Protein AF-A0A3D1H959-F1 (afdb_monomer)

Radius of gyration: 35.13 Å; Cα contacts (8 Å, |Δi|>4): 179; chains: 1; bounding box: 76×33×93 Å

Nearest PDB structures (foldseek):
  8tn6-assembly1_C  TM=2.128E-01  e=2.109E+00  synthetic construct

pLDDT: mean 87.78, std 13.12, range [41.06, 98.25]

Foldseek 3Di:
DPVLVVLLVVLLVLLVVLLVVLVVLVVVLVVLVVQQVVLLVLLLVLLVQLVVCVVVVNPVSLLVSLVSNLVSCVPRNDPLNCVQLVHDNPDDSVRSSCSSVPPPSSNDDSVVDPVSSVVSSVVSVVSNVVSVVSNVVSVVSVVLVVLVVVLVVLLVVLVVLLVCLVVDPDPVVSVVSPVVSVVSVVVSVVSVVPRDDPPPDDPCVVPVD

Sequence (209 aa):
GSLHGGNMSTNYTKSNNLASEGNSLWNDASQQLIQDMQVWNMISDYEVEILYADTTGDADKMGESAYKIKFICADNLSEEMAAKINYNFDFDADQIIDWVKNDPLSTESPFSSPEFIDAYYNEAQEKLDESEKVFLEGQKDNSKGDTFNLVTVIYSVVLFMLGIVGTFRRLPNRLAITIVAICGFIFGTIFMFTIPMPTGFNFLGFFGG

Secondary structure (DSSP, 8-state):
-HHHHHHHHHHHHHHHHHHHHHHHHHHHHHHHHHHHHHHHHHHHHHHHHHHHHHHHT-HHHHHHHHHHHHHHHHHH--HHHHHHTT--TT--HHHHHHHHHH-HHHHS-GGG-HHHHHHTTHHHHHHHHHHHHHHHHHHHHHHHHHHHHHHHHHHHHHHHHHHHHTT--SHHHHHHHHHHHHHHHHHHHHHHHTSPPPTT--HHHHH--

Mean predicted aligned error: 10.74 Å

Solvent-accessible surface area (backbone atoms only — not comparable to full-atom values): 11045 Å² total; per-residue (Å²): 94,69,68,37,50,48,52,19,53,51,24,44,53,52,15,52,51,31,37,53,50,15,53,47,42,39,53,50,29,51,51,51,52,54,50,52,52,51,50,47,51,59,42,50,57,33,45,53,46,29,57,52,21,61,77,72,68,37,63,68,56,26,46,52,29,25,47,49,42,50,52,51,42,73,77,67,57,49,71,71,56,28,63,66,35,71,55,61,91,82,53,50,44,69,52,40,49,47,39,55,73,73,38,72,43,53,76,47,64,66,80,76,40,64,68,59,56,50,55,56,39,47,70,19,49,53,32,38,53,50,13,51,54,35,36,53,51,16,50,54,31,40,57,52,28,54,53,51,50,50,40,52,50,50,49,51,52,28,52,49,48,58,59,52,38,77,74,49,88,51,66,69,63,29,51,53,50,49,51,53,28,51,52,49,46,53,51,36,52,55,55,54,72,70,52,84,72,65,92,85,72,52,75,65,65,76,72,64,119

Structure (mmCIF, N/CA/C/O backbone):
data_AF-A0A3D1H959-F1
#
_entry.id   AF-A0A3D1H959-F1
#
loop_
_atom_site.group_PDB
_atom_site.id
_atom_site.type_symbol
_atom_site.label_atom_id
_atom_site.label_alt_id
_atom_site.label_comp_id
_atom_site.label_asym_id
_atom_site.label_entity_id
_atom_site.label_seq_id
_atom_site.pdbx_PDB_ins_code
_atom_site.Cartn_x
_atom_site.Cartn_y
_atom_site.Cartn_z
_atom_site.occupancy
_atom_site.B_iso_or_equiv
_atom_site.auth_seq_id
_atom_site.auth_comp_id
_atom_site.auth_asym_id
_atom_site.auth_atom_id
_atom_site.pdbx_PDB_model_num
ATOM 1 N N . GLY A 1 1 ? 19.109 12.097 -31.735 1.00 45.44 1 GLY A N 1
ATOM 2 C CA . GLY A 1 1 ? 19.731 12.765 -30.579 1.00 45.44 1 GLY A CA 1
ATOM 3 C C . GLY A 1 1 ? 18.698 13.459 -29.711 1.00 45.44 1 GLY A C 1
ATOM 4 O O . GLY A 1 1 ? 18.319 12.902 -28.693 1.00 45.44 1 GLY A O 1
ATOM 5 N N . SER A 1 2 ? 18.203 14.632 -30.123 1.00 51.62 2 SER A N 1
ATOM 6 C CA . SER A 1 2 ? 17.371 15.510 -29.275 1.00 51.62 2 SER A CA 1
ATOM 7 C C . SER A 1 2 ? 16.012 14.936 -28.859 1.00 51.62 2 SER A C 1
ATOM 9 O O . SER A 1 2 ? 15.610 15.133 -27.720 1.00 51.62 2 SER A O 1
ATOM 11 N N . LEU A 1 3 ? 15.322 14.201 -29.738 1.00 53.28 3 LEU A N 1
ATOM 12 C CA . LEU A 1 3 ? 13.982 13.672 -29.440 1.00 53.28 3 LEU A CA 1
ATOM 13 C C . LEU A 1 3 ? 14.008 12.574 -28.357 1.00 53.28 3 LEU A C 1
ATOM 15 O O . LEU A 1 3 ? 13.212 12.594 -27.427 1.00 53.28 3 LEU A O 1
ATOM 19 N N . HIS A 1 4 ? 14.966 11.645 -28.449 1.00 55.62 4 HIS A N 1
ATOM 20 C CA . HIS A 1 4 ? 15.135 10.566 -27.468 1.00 55.62 4 HIS A CA 1
ATOM 21 C C . HIS A 1 4 ? 15.708 11.069 -26.137 1.00 55.62 4 HIS A C 1
ATOM 23 O O . HIS A 1 4 ? 15.277 10.607 -25.087 1.00 55.62 4 HIS A O 1
ATOM 29 N N . GLY A 1 5 ? 16.610 12.060 -26.167 1.00 60.31 5 GLY A N 1
ATOM 30 C CA . GLY A 1 5 ? 17.080 12.728 -24.948 1.00 60.31 5 GLY A CA 1
ATOM 31 C C . GLY A 1 5 ? 15.975 13.520 -24.237 1.00 60.31 5 GLY A C 1
ATOM 32 O O . GLY A 1 5 ? 15.923 13.531 -23.010 1.00 60.31 5 GLY A O 1
ATOM 33 N N . GLY A 1 6 ? 15.052 14.125 -24.997 1.00 67.50 6 GLY A N 1
ATOM 34 C CA . GLY A 1 6 ? 13.860 14.781 -24.456 1.00 67.50 6 GLY A CA 1
ATOM 35 C C . GLY A 1 6 ? 12.936 13.800 -23.733 1.00 67.50 6 GLY A C 1
ATOM 36 O O . GLY A 1 6 ? 12.642 14.001 -22.559 1.00 67.50 6 GLY A O 1
ATOM 37 N N . ASN A 1 7 ? 12.563 12.696 -24.391 1.00 67.81 7 ASN A N 1
ATOM 38 C CA . ASN A 1 7 ? 11.710 11.664 -23.788 1.00 67.81 7 ASN A CA 1
ATOM 39 C C . ASN A 1 7 ? 12.350 11.005 -22.557 1.00 67.81 7 ASN A C 1
ATOM 41 O O . ASN A 1 7 ? 11.672 10.795 -21.556 1.00 67.81 7 ASN A O 1
ATOM 45 N N . MET A 1 8 ? 13.659 10.737 -22.591 1.00 75.19 8 MET A N 1
ATOM 46 C CA . MET A 1 8 ? 14.415 10.237 -21.438 1.00 75.19 8 MET A CA 1
ATOM 47 C C . MET A 1 8 ? 14.325 11.200 -20.249 1.00 75.19 8 MET A C 1
ATOM 49 O O . MET A 1 8 ? 13.964 10.788 -19.149 1.00 75.19 8 MET A O 1
ATOM 53 N N . SER A 1 9 ? 14.628 12.485 -20.466 1.00 75.88 9 SER A N 1
ATOM 54 C CA . SER A 1 9 ? 14.575 13.489 -19.401 1.00 75.88 9 SER A CA 1
ATOM 55 C C . SER A 1 9 ? 13.167 13.614 -18.822 1.00 75.88 9 SER A C 1
ATOM 57 O O . SER A 1 9 ? 13.017 13.686 -17.606 1.00 75.88 9 SER A O 1
ATOM 59 N N . THR A 1 10 ? 12.136 13.609 -19.671 1.00 84.69 10 THR A N 1
ATOM 60 C CA . THR A 1 10 ? 10.738 13.665 -19.231 1.00 84.69 10 THR A CA 1
ATOM 61 C C . THR A 1 10 ? 10.355 12.436 -18.410 1.00 84.69 10 THR A C 1
ATOM 63 O O . THR A 1 10 ? 9.785 12.592 -17.331 1.00 84.69 10 THR A O 1
ATOM 66 N N . ASN A 1 11 ? 10.701 11.231 -18.868 1.00 84.00 11 ASN A N 1
ATOM 67 C CA . ASN A 1 11 ? 10.375 9.993 -18.161 1.00 84.00 11 ASN A CA 1
ATOM 68 C C . ASN A 1 11 ? 11.100 9.902 -16.815 1.00 84.00 11 ASN A C 1
ATOM 70 O O . ASN A 1 11 ? 10.480 9.536 -15.822 1.00 84.00 11 ASN A O 1
ATOM 74 N N . TYR A 1 12 ? 12.365 10.319 -16.721 1.00 85.12 12 TYR A N 1
ATOM 75 C CA . TYR A 1 12 ? 13.058 10.350 -15.430 1.00 85.12 12 TYR A CA 1
ATOM 76 C C . TYR A 1 12 ? 12.490 11.383 -14.465 1.00 85.12 12 TYR A C 1
ATOM 78 O O . TYR A 1 12 ? 12.332 11.082 -13.284 1.00 85.12 12 TYR A O 1
ATOM 86 N N . THR A 1 13 ? 12.127 12.578 -14.938 1.00 89.69 13 THR A N 1
ATOM 87 C CA . THR A 1 13 ? 11.438 13.551 -14.082 1.00 89.69 13 THR A CA 1
ATOM 88 C C . THR A 1 13 ? 10.091 13.008 -13.607 1.00 89.69 13 THR A C 1
ATOM 90 O O . THR A 1 13 ? 9.789 13.102 -12.420 1.00 89.69 13 THR A O 1
ATOM 93 N N . LYS A 1 14 ? 9.300 12.396 -14.499 1.00 89.62 14 LYS A N 1
ATOM 94 C CA . LYS A 1 14 ? 8.004 11.807 -14.138 1.00 89.62 14 LYS A CA 1
ATOM 95 C C . LYS A 1 14 ? 8.167 10.670 -13.125 1.00 89.62 14 LYS A C 1
ATOM 97 O O . LYS A 1 14 ? 7.475 10.673 -12.114 1.00 89.62 14 LYS A O 1
ATOM 102 N N . SER A 1 15 ? 9.090 9.741 -13.368 1.00 91.62 15 SER A N 1
ATOM 103 C CA . SER A 1 15 ? 9.390 8.638 -12.450 1.00 91.62 15 SER A CA 1
ATOM 104 C C . SER A 1 15 ? 9.807 9.152 -11.069 1.00 91.62 15 SER A C 1
ATOM 106 O O . SER A 1 15 ? 9.230 8.727 -10.072 1.00 91.62 15 SER A O 1
ATOM 108 N N . ASN A 1 16 ? 10.715 10.129 -10.993 1.00 92.12 16 ASN A N 1
ATOM 109 C CA . ASN A 1 16 ? 11.131 10.701 -9.710 1.00 92.12 16 ASN A CA 1
ATOM 110 C C . ASN A 1 16 ? 9.968 11.352 -8.952 1.00 92.12 16 ASN A C 1
ATOM 112 O O . ASN A 1 16 ? 9.864 11.184 -7.740 1.00 92.12 16 ASN A O 1
ATOM 116 N N . ASN A 1 17 ? 9.078 12.062 -9.651 1.00 94.69 17 ASN A N 1
ATOM 117 C CA . ASN A 1 17 ? 7.897 12.655 -9.025 1.00 94.69 17 ASN A CA 1
ATOM 118 C C . ASN A 1 17 ? 6.954 11.573 -8.475 1.00 94.69 17 ASN A C 1
ATOM 120 O O . ASN A 1 17 ? 6.553 11.663 -7.320 1.00 94.69 17 ASN A O 1
ATOM 124 N N . LEU A 1 18 ? 6.666 10.530 -9.264 1.00 94.62 18 LEU A N 1
ATOM 125 C CA . LEU A 1 18 ? 5.841 9.393 -8.836 1.00 94.62 18 LEU A CA 1
ATOM 126 C C . LEU A 1 18 ? 6.464 8.644 -7.653 1.00 94.62 18 LEU A C 1
ATOM 128 O O . LEU A 1 18 ? 5.761 8.281 -6.718 1.00 94.62 18 LEU A O 1
ATOM 132 N N . ALA A 1 19 ? 7.785 8.449 -7.659 1.00 94.75 19 ALA A N 1
ATOM 133 C CA . ALA A 1 19 ? 8.490 7.829 -6.542 1.00 94.75 19 ALA A CA 1
ATOM 134 C C . ALA A 1 19 ? 8.399 8.698 -5.284 1.00 94.75 19 ALA A C 1
ATOM 136 O O . ALA A 1 19 ? 8.185 8.183 -4.192 1.00 94.75 19 ALA A O 1
ATOM 137 N N . SER A 1 20 ? 8.554 10.016 -5.419 1.00 96.50 20 SER A N 1
ATOM 138 C CA . SER A 1 20 ? 8.408 10.937 -4.292 1.00 96.50 20 SER A CA 1
ATOM 139 C C . SER A 1 20 ? 6.991 10.906 -3.713 1.00 96.50 20 SER A C 1
ATOM 141 O O . SER A 1 20 ? 6.843 10.911 -2.495 1.00 96.50 20 SER A O 1
ATOM 143 N N . GLU A 1 21 ? 5.968 10.861 -4.567 1.00 96.62 21 GLU A N 1
ATOM 144 C CA . GLU A 1 21 ? 4.562 10.747 -4.162 1.00 96.62 21 GLU A CA 1
ATOM 145 C C . GLU A 1 21 ? 4.293 9.403 -3.474 1.00 96.62 21 GLU A C 1
ATOM 147 O O . GLU A 1 21 ? 3.797 9.387 -2.352 1.00 96.62 21 GLU A O 1
ATOM 152 N N . GLY A 1 22 ? 4.717 8.288 -4.078 1.00 97.00 22 GLY A N 1
ATOM 153 C CA . GLY A 1 22 ? 4.575 6.950 -3.499 1.00 97.00 22 GLY A CA 1
ATOM 154 C C . GLY A 1 22 ? 5.268 6.810 -2.141 1.00 97.00 22 GLY A C 1
ATOM 155 O O . GLY A 1 22 ? 4.696 6.245 -1.215 1.00 97.00 22 GLY A O 1
ATOM 156 N N . ASN A 1 23 ? 6.458 7.393 -1.969 1.00 96.31 23 ASN A N 1
ATOM 157 C CA . ASN A 1 23 ? 7.136 7.422 -0.667 1.00 96.31 23 ASN A CA 1
ATOM 158 C C . ASN A 1 23 ? 6.400 8.290 0.367 1.00 96.31 23 ASN A C 1
ATOM 160 O O . ASN A 1 23 ? 6.427 7.968 1.553 1.00 96.31 23 ASN A O 1
ATOM 164 N N . SER A 1 24 ? 5.759 9.386 -0.050 1.00 97.75 24 SER A N 1
ATOM 165 C CA . SER A 1 24 ? 4.915 10.183 0.850 1.00 97.75 24 SER A CA 1
ATOM 166 C C . SER A 1 24 ? 3.725 9.360 1.330 1.00 97.75 24 SER A C 1
ATOM 168 O O . SER A 1 24 ? 3.544 9.215 2.534 1.00 97.75 24 SER A O 1
ATOM 170 N N . LEU A 1 25 ? 2.996 8.743 0.396 1.00 97.38 25 LEU A N 1
ATOM 171 C CA . LEU A 1 25 ? 1.859 7.872 0.696 1.00 97.38 25 LEU A CA 1
ATOM 172 C C . LEU A 1 25 ? 2.258 6.709 1.603 1.00 97.38 25 LEU A C 1
ATOM 174 O O . LEU A 1 25 ? 1.533 6.381 2.530 1.00 97.38 25 LEU A O 1
ATOM 178 N N . TRP A 1 26 ? 3.439 6.122 1.395 1.00 97.69 26 TRP A N 1
ATOM 179 C CA . TRP A 1 26 ? 3.954 5.070 2.268 1.00 97.69 26 TRP A CA 1
ATOM 180 C C . TRP A 1 26 ? 4.130 5.547 3.714 1.00 97.69 26 TRP A C 1
ATOM 182 O O . TRP A 1 26 ? 3.778 4.845 4.665 1.00 97.69 26 TRP A O 1
ATOM 192 N N . ASN A 1 27 ? 4.692 6.742 3.898 1.00 97.31 27 ASN A N 1
ATOM 193 C CA . ASN A 1 27 ? 4.882 7.317 5.226 1.00 97.31 27 ASN A CA 1
ATOM 194 C C . ASN A 1 27 ? 3.548 7.690 5.879 1.00 97.31 27 ASN A C 1
ATOM 196 O O . ASN A 1 27 ? 3.403 7.527 7.091 1.00 97.31 27 ASN A O 1
ATOM 200 N N . ASP A 1 28 ? 2.585 8.178 5.101 1.00 97.00 28 ASP A N 1
ATOM 201 C CA . ASP A 1 28 ? 1.244 8.506 5.585 1.00 97.00 28 ASP A CA 1
ATOM 202 C C . ASP A 1 28 ? 0.492 7.229 5.992 1.00 97.00 28 ASP A C 1
ATOM 204 O O . ASP A 1 28 ? 0.009 7.138 7.120 1.00 97.00 28 ASP A O 1
ATOM 208 N N . ALA A 1 29 ? 0.524 6.189 5.154 1.00 97.06 29 ALA A N 1
ATOM 209 C CA . ALA A 1 29 ? 0.001 4.856 5.458 1.00 97.06 29 ALA A CA 1
ATOM 210 C C . ALA A 1 29 ? 0.631 4.256 6.725 1.00 97.06 29 ALA A C 1
ATOM 212 O O . ALA A 1 29 ? -0.068 3.710 7.575 1.00 97.06 29 ALA A O 1
ATOM 213 N N . SER A 1 30 ? 1.949 4.411 6.900 1.00 97.06 30 SER A N 1
ATOM 214 C CA . SER A 1 30 ? 2.649 3.947 8.107 1.00 97.06 30 SER A CA 1
ATOM 215 C C . SER A 1 30 ? 2.160 4.666 9.368 1.00 97.06 30 SER A C 1
ATOM 217 O O . SER A 1 30 ? 2.010 4.044 10.418 1.00 97.06 30 SER A O 1
ATOM 219 N N . GLN A 1 31 ? 1.915 5.977 9.282 1.00 96.88 31 GLN A N 1
ATOM 220 C CA . GLN A 1 31 ? 1.374 6.759 10.397 1.00 96.88 31 GLN A CA 1
ATOM 221 C C . GLN A 1 31 ? -0.066 6.353 10.714 1.00 96.88 31 GLN A C 1
ATOM 223 O O . GLN A 1 31 ? -0.392 6.165 11.886 1.00 96.88 31 GLN A O 1
ATOM 228 N N . GLN A 1 32 ? -0.895 6.164 9.685 1.00 95.38 32 GLN A N 1
ATOM 229 C CA . GLN A 1 32 ? -2.278 5.724 9.838 1.00 95.38 32 GLN A CA 1
ATOM 230 C C . GLN A 1 32 ? -2.357 4.332 10.475 1.00 95.38 32 GLN A C 1
ATOM 232 O O . GLN A 1 32 ? -3.094 4.142 11.436 1.00 95.38 32 GLN A O 1
ATOM 237 N N . LEU A 1 33 ? -1.530 3.384 10.023 1.00 96.62 33 LEU A N 1
ATOM 238 C CA . LEU A 1 33 ? -1.433 2.054 10.622 1.00 96.62 33 LEU A CA 1
ATOM 239 C C . LEU A 1 33 ? -1.079 2.132 12.114 1.00 96.62 33 LEU A C 1
ATOM 241 O O . LEU A 1 33 ? -1.707 1.472 12.937 1.00 96.62 33 LEU A O 1
ATOM 245 N N . ILE A 1 34 ? -0.090 2.952 12.483 1.00 96.62 34 ILE A N 1
ATOM 246 C CA . ILE A 1 34 ? 0.297 3.132 13.891 1.00 96.62 34 ILE A CA 1
ATOM 247 C C . ILE A 1 34 ? -0.860 3.720 14.708 1.00 96.62 34 ILE A C 1
ATOM 249 O O . ILE A 1 34 ? -1.083 3.280 15.837 1.00 96.62 34 ILE A O 1
ATOM 253 N N . GLN A 1 35 ? -1.588 4.694 14.159 1.00 96.25 35 GLN A N 1
ATOM 254 C CA . GLN A 1 35 ? -2.748 5.292 14.815 1.00 96.25 35 GLN A CA 1
ATOM 255 C C . GLN A 1 35 ? -3.858 4.256 15.039 1.00 96.25 35 GLN A C 1
ATOM 257 O O . GLN A 1 35 ? -4.320 4.101 16.169 1.00 96.25 35 GLN A O 1
ATOM 262 N N . ASP A 1 36 ? -4.228 3.492 14.013 1.00 96.88 36 ASP A N 1
ATOM 263 C CA . ASP A 1 36 ? -5.277 2.472 14.116 1.00 96.88 36 ASP A CA 1
ATOM 264 C C . ASP A 1 36 ? -4.867 1.346 15.085 1.00 96.88 36 ASP A C 1
ATOM 266 O O . ASP A 1 36 ? -5.680 0.874 15.881 1.00 96.88 36 ASP A O 1
ATOM 270 N N . MET A 1 37 ? -3.580 0.975 15.126 1.00 96.88 37 MET A N 1
ATOM 271 C CA . MET A 1 37 ? -3.053 0.047 16.136 1.00 96.88 37 MET A CA 1
ATOM 272 C C . MET A 1 37 ? -3.185 0.589 17.565 1.00 96.88 37 MET A C 1
ATOM 274 O O . MET A 1 37 ? -3.461 -0.173 18.492 1.00 96.88 37 MET A O 1
ATOM 278 N N . GLN A 1 38 ? -2.990 1.893 17.777 1.00 97.25 38 GLN A N 1
ATOM 279 C CA . GLN A 1 38 ? -3.203 2.511 19.089 1.00 97.25 38 GLN A CA 1
ATOM 280 C C . GLN A 1 38 ? -4.682 2.505 19.477 1.00 97.25 38 GLN A C 1
ATOM 282 O O . GLN A 1 38 ? -5.001 2.163 20.616 1.00 97.25 38 GLN A O 1
ATOM 287 N N . VAL A 1 39 ? -5.574 2.830 18.538 1.00 97.50 39 VAL A N 1
ATOM 288 C CA . VAL A 1 39 ? -7.029 2.773 18.744 1.00 97.50 39 VAL A CA 1
ATOM 289 C C . VAL A 1 39 ? -7.467 1.361 19.109 1.00 97.50 39 VAL A C 1
ATOM 291 O O . VAL A 1 39 ? -8.176 1.183 20.098 1.00 97.50 39 VAL A O 1
ATOM 294 N N . TRP A 1 40 ? -6.968 0.353 18.394 1.00 97.69 40 TRP A N 1
ATOM 295 C CA . TRP A 1 40 ? -7.235 -1.046 18.710 1.00 97.69 40 TRP A CA 1
ATOM 296 C C . TRP A 1 40 ? -6.808 -1.435 20.116 1.00 97.69 40 TRP A C 1
ATOM 298 O O . TRP A 1 40 ? -7.581 -2.065 20.825 1.00 97.69 40 TRP A O 1
ATOM 308 N N . ASN A 1 41 ? -5.603 -1.050 20.542 1.00 97.19 41 ASN A N 1
ATOM 309 C CA . ASN A 1 41 ? -5.144 -1.368 21.893 1.00 97.19 41 ASN A CA 1
ATOM 310 C C . ASN A 1 41 ? -6.077 -0.761 22.951 1.00 97.19 41 ASN A C 1
ATOM 312 O O . ASN A 1 41 ? -6.415 -1.435 23.918 1.00 97.19 41 ASN A O 1
ATOM 316 N N . MET A 1 42 ? -6.548 0.474 22.741 1.00 97.56 42 MET A N 1
ATOM 317 C CA . MET A 1 42 ? -7.514 1.097 23.650 1.00 97.56 42 MET A CA 1
ATOM 318 C C . MET A 1 42 ? -8.856 0.357 23.671 1.00 97.56 42 MET A C 1
ATOM 320 O O . MET A 1 42 ? -9.430 0.188 24.742 1.00 97.56 42 MET A O 1
ATOM 324 N N . ILE A 1 43 ? -9.364 -0.071 22.512 1.00 97.94 43 ILE A N 1
ATOM 325 C CA . ILE A 1 43 ? -10.600 -0.860 22.419 1.00 97.94 43 ILE A CA 1
ATOM 326 C C . ILE A 1 43 ? -10.415 -2.199 23.146 1.00 97.94 43 ILE A C 1
ATOM 328 O O . ILE A 1 43 ? -11.187 -2.514 24.051 1.00 97.94 43 ILE A O 1
ATOM 332 N N . SER A 1 44 ? -9.340 -2.920 22.826 1.00 97.38 44 SER A N 1
ATOM 333 C CA . SER A 1 44 ? -9.028 -4.242 23.368 1.00 97.38 44 SER A CA 1
ATOM 334 C C . SER A 1 44 ? -8.870 -4.240 24.891 1.00 97.38 44 SER A C 1
ATOM 336 O O . SER A 1 44 ? -9.365 -5.144 25.565 1.00 97.38 44 SER A O 1
ATOM 338 N N . ASP A 1 45 ? -8.274 -3.189 25.464 1.00 97.31 45 ASP A N 1
ATOM 339 C CA . ASP A 1 45 ? -8.194 -3.022 26.919 1.00 97.31 45 ASP A CA 1
ATOM 340 C C . ASP A 1 45 ? -9.592 -3.026 27.570 1.00 97.31 45 ASP A C 1
ATOM 342 O O . ASP A 1 45 ? -9.806 -3.689 28.588 1.00 97.31 45 ASP A O 1
ATOM 346 N N . TYR A 1 46 ? -10.570 -2.334 26.976 1.00 98.06 46 TYR A N 1
ATOM 347 C CA . TYR A 1 46 ? -11.941 -2.280 27.496 1.00 98.06 46 TYR A CA 1
ATOM 348 C C . TYR A 1 46 ? -12.771 -3.522 27.168 1.00 98.06 46 TYR A C 1
ATOM 350 O O . TYR A 1 46 ? -13.651 -3.881 27.951 1.00 98.06 46 TYR A O 1
ATOM 358 N N . GLU A 1 47 ? -12.484 -4.216 26.071 1.00 97.75 47 GLU A N 1
ATOM 359 C CA . GLU A 1 47 ? -13.087 -5.520 25.777 1.00 97.75 47 GLU A CA 1
ATOM 360 C C . GLU A 1 47 ? -12.725 -6.540 26.853 1.00 97.75 47 GLU A C 1
ATOM 362 O O . GLU A 1 47 ? -13.598 -7.233 27.376 1.00 97.75 47 GLU A O 1
ATOM 367 N N . VAL A 1 48 ? -11.453 -6.578 27.260 1.00 97.06 48 VAL A N 1
ATOM 368 C CA . VAL A 1 48 ? -10.993 -7.431 28.363 1.00 97.06 48 VAL A CA 1
ATOM 369 C C . VAL A 1 48 ? -11.709 -7.077 29.668 1.00 97.06 48 VAL A C 1
ATOM 371 O O . VAL A 1 48 ? -12.089 -7.983 30.415 1.00 97.06 48 VAL A O 1
ATOM 374 N N . GLU A 1 49 ? -11.942 -5.789 29.944 1.00 97.56 49 GLU A N 1
ATOM 375 C CA . GLU A 1 49 ? -12.733 -5.374 31.109 1.00 97.56 49 GLU A CA 1
ATOM 376 C C . GLU A 1 49 ? -14.177 -5.895 31.050 1.00 97.56 49 GLU A C 1
ATOM 378 O O . GLU A 1 49 ? -14.663 -6.397 32.065 1.00 97.56 49 GLU A O 1
ATOM 383 N N . ILE A 1 50 ? -14.845 -5.824 29.890 1.00 98.06 50 ILE A N 1
ATOM 384 C CA . ILE A 1 50 ? -16.208 -6.354 29.701 1.00 98.06 50 ILE A CA 1
ATOM 385 C C . ILE A 1 50 ? -16.226 -7.864 29.927 1.00 98.06 50 ILE A C 1
ATOM 387 O O . ILE A 1 50 ? -17.040 -8.355 30.707 1.00 98.06 50 ILE A O 1
ATOM 391 N N . LEU A 1 51 ? -15.312 -8.602 29.290 1.00 96.88 51 LEU A N 1
ATOM 392 C CA . LEU A 1 51 ? -15.239 -10.058 29.420 1.00 96.88 51 LEU A CA 1
ATOM 393 C C . LEU A 1 51 ? -14.978 -10.474 30.871 1.00 96.88 51 LEU A C 1
ATOM 395 O O . LEU A 1 51 ? -15.611 -11.400 31.370 1.00 96.88 51 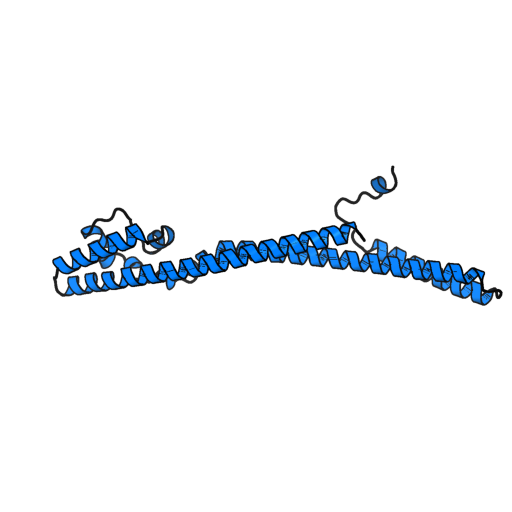LEU A O 1
ATOM 399 N N . TYR A 1 52 ? -14.081 -9.781 31.578 1.00 97.44 52 TYR A N 1
ATOM 400 C CA . TYR A 1 52 ? -13.818 -10.065 32.987 1.00 97.44 52 TYR A CA 1
ATOM 401 C C . TYR A 1 52 ? -15.028 -9.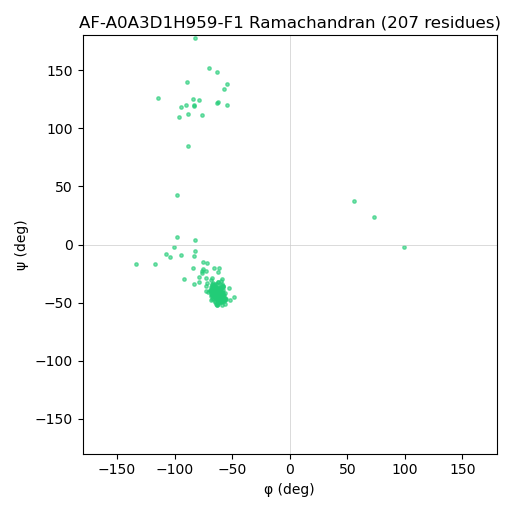740 33.872 1.00 97.44 52 TYR A C 1
ATOM 403 O O . TYR A 1 52 ? -15.412 -10.567 34.701 1.00 97.44 52 TYR A O 1
ATOM 411 N N . ALA A 1 53 ? -15.652 -8.578 33.676 1.00 97.31 53 ALA A N 1
ATOM 412 C CA . ALA A 1 53 ? -16.832 -8.157 34.424 1.00 97.31 53 ALA A CA 1
ATOM 413 C C . ALA A 1 53 ? -18.035 -9.093 34.203 1.00 97.31 53 ALA A C 1
ATOM 415 O O . ALA A 1 53 ? -18.793 -9.351 35.139 1.00 97.31 53 ALA A O 1
ATOM 416 N N . ASP A 1 54 ? -18.164 -9.690 33.014 1.00 96.06 54 ASP A N 1
ATOM 417 C CA . ASP A 1 54 ? -19.154 -10.735 32.740 1.00 96.06 54 ASP A CA 1
ATOM 418 C C . ASP A 1 54 ? -18.925 -11.977 33.619 1.00 96.06 54 ASP A C 1
ATOM 420 O O . ASP A 1 54 ? -19.868 -12.519 34.198 1.00 96.06 54 ASP A O 1
ATOM 424 N N . THR A 1 55 ? -17.664 -12.389 33.816 1.00 96.31 55 THR A N 1
ATOM 425 C CA . THR A 1 55 ? -17.341 -13.530 34.695 1.00 96.31 55 THR A CA 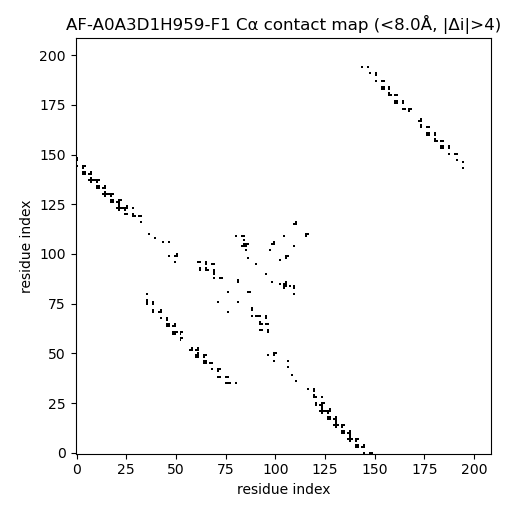1
ATOM 426 C C . THR A 1 55 ? -17.612 -13.261 36.175 1.00 96.31 55 THR A C 1
ATOM 428 O O . THR A 1 55 ? -17.899 -14.197 36.926 1.00 96.31 55 THR A O 1
ATOM 431 N N . THR A 1 56 ? -17.522 -12.002 36.613 1.00 95.81 56 THR A N 1
ATOM 432 C CA . THR A 1 56 ? -17.750 -11.599 38.008 1.00 95.81 56 THR A CA 1
ATOM 433 C C . THR A 1 56 ? -19.182 -11.130 38.275 1.00 95.81 56 THR A C 1
ATOM 435 O O . THR A 1 56 ? -19.549 -10.956 39.438 1.00 95.81 56 THR A O 1
ATOM 438 N N . GLY A 1 57 ? -20.000 -10.965 37.230 1.00 94.94 57 GLY A N 1
ATOM 439 C CA . GLY A 1 57 ? -21.369 -10.457 37.318 1.00 94.94 57 GLY A CA 1
ATOM 440 C C . GLY A 1 57 ? -21.461 -8.951 37.594 1.00 94.94 57 GLY A C 1
ATOM 441 O O . GLY A 1 57 ? -22.473 -8.496 38.128 1.00 94.94 57 GLY A O 1
ATOM 442 N N . ASP A 1 58 ? -20.421 -8.181 37.267 1.00 96.88 58 ASP A N 1
ATOM 443 C CA . ASP A 1 58 ? -20.355 -6.734 37.494 1.00 96.88 58 ASP A CA 1
ATOM 444 C C . ASP A 1 58 ? -20.951 -5.956 36.306 1.00 96.88 58 ASP A C 1
ATOM 446 O O . ASP A 1 58 ? -20.260 -5.543 35.373 1.00 96.88 58 ASP A O 1
ATOM 450 N N . ALA A 1 59 ? -22.276 -5.788 36.325 1.00 95.62 59 ALA A N 1
ATOM 451 C CA . ALA A 1 59 ? -23.006 -5.118 35.249 1.00 95.62 59 ALA A CA 1
ATOM 452 C C . ALA A 1 59 ? -22.646 -3.632 35.091 1.00 95.62 59 ALA A C 1
ATOM 454 O O . ALA A 1 59 ? -22.613 -3.131 33.965 1.00 95.62 59 ALA A O 1
ATOM 455 N N . ASP A 1 60 ? -22.336 -2.943 36.191 1.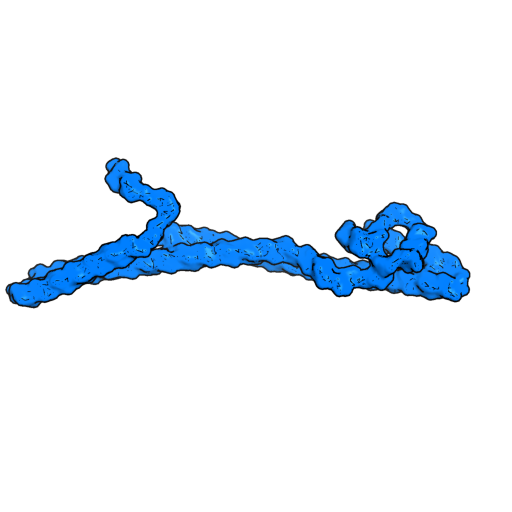00 95.88 60 ASP A N 1
ATOM 456 C CA . ASP A 1 60 ? -21.963 -1.528 36.157 1.00 95.88 60 ASP A CA 1
ATOM 457 C C . ASP A 1 60 ? -20.618 -1.351 35.443 1.00 95.88 60 ASP A C 1
ATOM 459 O O . ASP A 1 60 ? -20.481 -0.479 34.580 1.00 95.88 60 ASP A O 1
ATOM 463 N N . LYS A 1 61 ? -19.645 -2.228 35.733 1.00 96.31 61 LYS A N 1
ATOM 464 C CA . LYS A 1 61 ? -18.342 -2.212 35.063 1.00 96.31 61 LYS A CA 1
ATOM 465 C C . LYS A 1 61 ? -18.454 -2.535 33.571 1.00 96.31 61 LYS A C 1
ATOM 467 O O . LYS A 1 61 ? -17.817 -1.850 32.775 1.00 96.31 61 LYS A O 1
ATOM 472 N N . MET A 1 62 ? -19.290 -3.504 33.178 1.00 97.19 62 MET A N 1
ATOM 473 C CA . MET A 1 62 ? -19.544 -3.786 31.754 1.00 97.19 62 MET A CA 1
ATOM 474 C C . MET A 1 62 ? -20.104 -2.559 31.023 1.00 97.19 62 MET A C 1
ATOM 476 O O . MET A 1 62 ? -19.603 -2.194 29.959 1.00 97.19 62 MET A O 1
ATOM 480 N N . GLY A 1 63 ? -21.104 -1.892 31.610 1.00 97.19 63 GLY A N 1
ATOM 481 C CA . GLY A 1 63 ? -21.698 -0.682 31.038 1.00 97.19 63 GLY A CA 1
ATOM 482 C C . GLY A 1 63 ? -20.706 0.480 30.929 1.00 97.19 63 GLY A C 1
ATOM 483 O O . GLY A 1 63 ? -20.669 1.166 29.907 1.00 97.19 63 GLY A O 1
ATOM 484 N N . GLU A 1 64 ? -19.863 0.682 31.948 1.00 97.94 64 GLU A N 1
ATOM 485 C CA . GLU A 1 64 ? -18.807 1.703 31.930 1.00 97.94 64 GLU A CA 1
ATOM 486 C C . GLU A 1 64 ? -17.809 1.464 30.786 1.00 97.94 64 GLU A C 1
ATOM 488 O O . GLU A 1 64 ? -17.507 2.385 30.023 1.00 97.94 64 GLU A O 1
ATOM 493 N N . SER A 1 65 ? -17.301 0.237 30.648 1.00 98.19 65 SER A N 1
ATOM 494 C CA . SER A 1 65 ? -16.320 -0.119 29.617 1.00 98.19 65 SER A CA 1
ATOM 495 C C . SER A 1 65 ? -16.924 -0.033 28.211 1.00 98.19 65 SER A C 1
ATOM 497 O O . SER A 1 65 ? -16.301 0.534 27.313 1.00 98.19 65 SER A O 1
ATOM 499 N N . ALA A 1 66 ? -18.176 -0.466 28.029 1.00 98.25 66 ALA A N 1
ATOM 500 C CA . ALA A 1 66 ? -18.896 -0.327 26.762 1.00 98.25 66 ALA A CA 1
ATOM 501 C C . ALA A 1 66 ? -19.101 1.141 26.358 1.00 98.25 66 ALA A C 1
ATOM 503 O O . ALA A 1 66 ? -18.920 1.507 25.194 1.00 98.25 66 ALA A O 1
ATOM 504 N N . TYR A 1 67 ? -19.409 2.013 27.324 1.00 97.38 67 TYR A N 1
ATOM 505 C CA . TYR A 1 67 ? -19.501 3.450 27.079 1.00 97.38 67 TYR A CA 1
ATOM 506 C C . TYR A 1 67 ? -18.156 4.026 26.618 1.00 97.38 67 TYR A C 1
ATOM 508 O O . TYR A 1 67 ? -18.122 4.830 25.693 1.00 97.38 67 TYR A O 1
ATOM 516 N N . LYS A 1 68 ? -17.029 3.592 27.195 1.00 97.88 68 LYS A N 1
ATOM 517 C CA . LYS A 1 68 ? -15.698 4.049 26.759 1.00 97.88 68 LYS A CA 1
ATOM 518 C C . LYS A 1 68 ? -15.360 3.592 25.342 1.00 97.88 68 LYS A C 1
ATOM 520 O O . LYS A 1 68 ? -14.908 4.424 24.556 1.00 97.88 68 LYS A O 1
ATOM 525 N N . ILE A 1 69 ? -15.639 2.330 25.001 1.00 98.06 69 ILE A N 1
ATOM 526 C CA . ILE A 1 69 ? -15.489 1.820 23.628 1.00 98.06 69 ILE A CA 1
ATOM 527 C C . ILE A 1 69 ? -16.292 2.690 22.661 1.00 98.06 69 ILE A C 1
ATOM 529 O O . ILE A 1 69 ? -15.739 3.151 21.669 1.00 98.06 69 ILE A O 1
ATOM 533 N N . LYS A 1 70 ? -17.555 3.005 22.982 1.00 97.88 70 LYS A N 1
ATOM 534 C CA . LYS A 1 70 ? -18.406 3.852 22.133 1.00 97.88 70 LYS A CA 1
ATOM 535 C C . LYS A 1 70 ? -17.743 5.176 21.749 1.00 97.88 70 LYS A C 1
ATOM 537 O O . LYS A 1 70 ? -17.763 5.543 20.579 1.00 97.88 70 LYS A O 1
ATOM 542 N N . PHE A 1 71 ? -17.167 5.893 22.714 1.00 96.88 71 PHE A N 1
ATOM 543 C CA . PHE A 1 71 ? -16.522 7.184 22.445 1.00 96.88 71 PHE A CA 1
ATOM 544 C C . PHE A 1 71 ? -15.192 7.033 21.714 1.00 96.88 71 PHE A C 1
ATOM 546 O O . PHE A 1 71 ? -14.926 7.791 20.787 1.00 96.88 71 PHE A O 1
ATOM 553 N N . ILE A 1 72 ? -14.380 6.035 22.076 1.00 97.56 72 ILE A N 1
ATOM 554 C CA . ILE A 1 72 ? -13.134 5.748 21.353 1.00 97.56 72 ILE A CA 1
ATOM 555 C C . ILE A 1 72 ? -13.434 5.477 19.882 1.00 97.56 72 ILE A C 1
ATOM 557 O O . ILE A 1 72 ? -12.786 6.071 19.018 1.00 97.56 72 ILE A O 1
ATOM 561 N N . CYS A 1 73 ? -14.438 4.639 19.611 1.00 97.12 73 CYS A N 1
ATOM 562 C CA . CYS A 1 73 ? -14.839 4.310 18.258 1.00 97.12 73 CYS A CA 1
ATOM 563 C C . CYS A 1 73 ? -15.397 5.527 17.522 1.00 97.12 73 CYS A C 1
ATOM 565 O O . CYS A 1 73 ? -14.934 5.823 16.428 1.00 97.12 73 CYS A O 1
ATOM 567 N N . ALA A 1 74 ? -16.324 6.269 18.131 1.00 96.44 74 ALA A N 1
ATOM 568 C CA . ALA A 1 74 ? -16.920 7.451 17.510 1.00 96.44 74 ALA A CA 1
ATOM 569 C C . ALA A 1 74 ? -15.887 8.524 17.122 1.00 96.44 74 ALA A C 1
ATOM 571 O O . ALA A 1 74 ? -16.054 9.180 16.095 1.00 96.44 74 ALA A O 1
ATOM 572 N N . ASP A 1 75 ? -14.833 8.693 17.923 1.00 95.56 75 ASP A N 1
ATOM 573 C CA . ASP A 1 75 ? -13.846 9.751 17.706 1.00 95.56 75 ASP A CA 1
ATOM 574 C C . ASP A 1 75 ? -12.654 9.306 16.842 1.00 95.56 75 ASP A C 1
ATOM 576 O O . ASP A 1 75 ? -12.052 10.146 16.173 1.00 95.56 75 ASP A O 1
ATOM 580 N N . ASN A 1 76 ? -12.271 8.019 16.869 1.00 96.06 76 ASN A N 1
ATOM 581 C CA . ASN A 1 76 ? -10.971 7.580 16.339 1.00 96.06 76 ASN A CA 1
ATOM 582 C C . ASN A 1 76 ? -11.001 6.339 15.441 1.00 96.06 76 ASN A 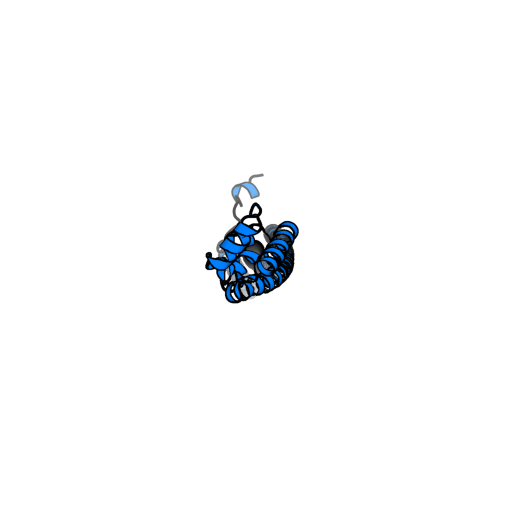C 1
ATOM 584 O O . ASN A 1 76 ? -10.001 6.085 14.773 1.00 96.06 76 ASN A O 1
ATOM 588 N N . LEU A 1 77 ? -12.072 5.539 15.438 1.00 96.38 77 LEU A N 1
ATOM 589 C CA . LEU A 1 77 ? -12.098 4.301 14.655 1.00 96.38 77 LEU A CA 1
ATOM 590 C C . LEU A 1 77 ? -12.369 4.612 13.182 1.00 96.38 77 LEU A C 1
ATOM 592 O O . LEU A 1 77 ? -13.377 5.230 12.841 1.00 96.38 77 LEU A O 1
ATOM 596 N N . SER A 1 78 ? -11.477 4.159 12.305 1.00 94.75 78 SER A N 1
ATOM 597 C CA . SER A 1 78 ? -11.657 4.277 10.860 1.00 94.75 78 SER A CA 1
ATOM 598 C C . SER A 1 78 ? -12.782 3.359 10.361 1.00 94.75 78 SER A C 1
ATOM 600 O O . SER A 1 78 ? -13.050 2.304 10.939 1.00 94.75 78 SER A O 1
ATOM 602 N N . GLU A 1 79 ? -13.448 3.735 9.264 1.00 95.00 79 GLU A N 1
ATOM 603 C CA . GLU A 1 79 ? -14.517 2.913 8.670 1.00 95.00 79 GLU A CA 1
ATOM 604 C C . GLU A 1 79 ? -14.008 1.529 8.234 1.00 95.00 79 GLU A C 1
ATOM 606 O O . GLU A 1 79 ? -14.697 0.524 8.407 1.00 95.00 79 GLU A O 1
ATOM 611 N N . GLU A 1 80 ? -12.781 1.463 7.711 1.00 93.25 80 GLU A N 1
ATOM 612 C CA . GLU A 1 80 ? -12.143 0.212 7.293 1.00 93.25 80 GLU A CA 1
ATOM 613 C C . GLU A 1 80 ? -11.905 -0.722 8.481 1.00 93.25 80 GLU A C 1
ATOM 615 O O . GLU A 1 80 ? -12.195 -1.920 8.409 1.00 93.25 80 GLU A O 1
ATOM 620 N N . MET A 1 81 ? -11.431 -0.171 9.601 1.00 94.94 81 MET A N 1
ATOM 621 C CA . MET A 1 81 ? -11.221 -0.937 10.819 1.00 94.94 81 MET A CA 1
ATOM 622 C C . MET A 1 81 ? -12.552 -1.366 11.445 1.00 94.94 81 MET A C 1
ATOM 624 O O . MET A 1 81 ? -12.674 -2.521 11.847 1.00 94.94 81 MET A O 1
ATOM 628 N N . ALA A 1 82 ? -13.572 -0.499 11.451 1.00 96.38 82 ALA A N 1
ATOM 629 C CA . ALA A 1 82 ? -14.921 -0.844 11.901 1.00 96.38 82 ALA A CA 1
ATOM 630 C C . ALA A 1 82 ? -15.506 -2.018 11.103 1.00 96.38 82 ALA A C 1
ATOM 632 O O . ALA A 1 82 ? -16.017 -2.972 11.689 1.00 96.38 82 ALA A O 1
ATOM 633 N N . ALA A 1 83 ? -15.355 -2.005 9.775 1.00 95.12 83 ALA A N 1
ATOM 634 C CA . ALA A 1 83 ? -15.763 -3.119 8.925 1.00 95.12 83 ALA A CA 1
ATOM 635 C C . ALA A 1 83 ? -14.977 -4.405 9.235 1.00 95.12 83 ALA A C 1
ATOM 637 O O . ALA A 1 83 ? -15.555 -5.493 9.237 1.00 95.12 83 ALA A O 1
ATOM 638 N N . LYS A 1 84 ? -13.673 -4.296 9.526 1.00 95.19 84 LYS A N 1
ATOM 639 C CA . LYS A 1 84 ? -12.810 -5.445 9.833 1.00 95.19 84 LYS A CA 1
ATOM 640 C C . LYS A 1 84 ? -13.186 -6.144 11.143 1.00 95.19 84 LYS A C 1
ATOM 642 O O . LYS A 1 84 ? -13.119 -7.370 11.190 1.00 95.19 84 LYS A O 1
ATOM 647 N N . ILE A 1 85 ? -13.589 -5.387 12.163 1.00 95.81 85 ILE A N 1
ATOM 648 C CA . ILE A 1 85 ? -13.964 -5.909 13.493 1.00 95.81 85 ILE A CA 1
ATOM 649 C C . ILE A 1 85 ? -15.486 -6.079 13.666 1.00 95.81 85 ILE A C 1
ATOM 651 O O . ILE A 1 85 ? -15.966 -6.369 14.760 1.00 95.81 85 ILE A O 1
ATOM 655 N N . ASN A 1 86 ? -16.256 -5.876 12.591 1.00 96.31 86 ASN A N 1
ATOM 656 C CA . ASN A 1 86 ? -17.721 -5.913 12.575 1.00 96.31 86 ASN A CA 1
ATOM 657 C C . ASN A 1 86 ? -18.390 -4.957 13.589 1.00 96.31 86 ASN A C 1
ATOM 659 O O . ASN A 1 86 ? -19.416 -5.270 14.193 1.00 96.31 86 ASN A O 1
ATOM 663 N N . TYR A 1 87 ? -17.807 -3.772 13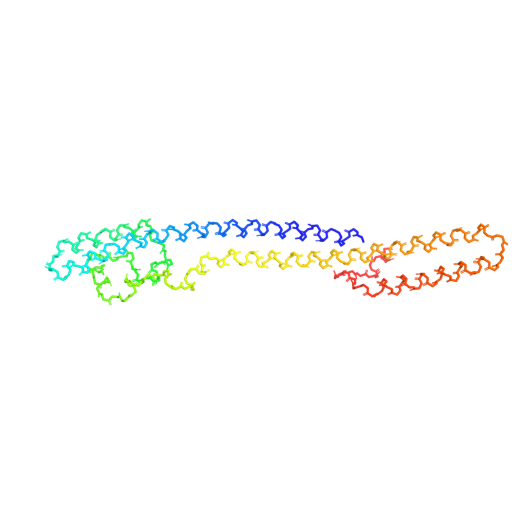.776 1.00 97.25 87 TYR A N 1
ATOM 664 C CA . TYR A 1 87 ? -18.343 -2.738 14.656 1.00 97.25 87 TYR A CA 1
ATOM 665 C C . TYR A 1 87 ? -19.312 -1.812 13.914 1.00 97.25 87 TYR A C 1
ATOM 667 O O . TYR A 1 87 ? -19.056 -1.390 12.785 1.00 97.25 87 TYR A O 1
ATOM 675 N N . ASN A 1 88 ? -20.408 -1.436 14.576 1.00 97.19 88 ASN A N 1
ATOM 676 C CA . ASN A 1 88 ? -21.350 -0.436 14.086 1.00 97.19 88 ASN A CA 1
ATOM 677 C C . ASN A 1 88 ? -21.341 0.799 15.000 1.00 97.19 88 ASN A C 1
ATOM 679 O O . ASN A 1 88 ? -21.580 0.697 16.202 1.00 97.19 88 ASN A O 1
ATOM 683 N N . PHE A 1 89 ? -21.123 1.978 14.412 1.00 96.88 89 PHE A N 1
ATOM 684 C CA . PHE A 1 89 ? -21.093 3.262 15.122 1.00 96.88 89 PHE A CA 1
ATOM 685 C C . PHE A 1 89 ? -22.415 3.633 15.811 1.00 96.88 89 PHE A C 1
ATOM 687 O O . PHE A 1 89 ? -22.413 4.429 16.751 1.00 96.88 89 PHE A O 1
ATOM 694 N N . ASP A 1 90 ? -23.533 3.037 15.392 1.00 96.88 90 ASP A N 1
ATOM 695 C CA . ASP A 1 90 ? -24.841 3.244 16.013 1.00 96.88 90 ASP A CA 1
ATOM 696 C C . ASP A 1 90 ? -25.069 2.376 17.258 1.00 96.88 90 ASP A C 1
ATOM 698 O O . ASP A 1 90 ? -26.088 2.552 17.932 1.00 96.88 90 ASP A O 1
ATOM 702 N N . PHE A 1 91 ? -24.149 1.463 17.596 1.00 97.31 91 PHE A N 1
ATOM 703 C CA . PHE A 1 91 ? -24.316 0.609 18.766 1.00 97.31 91 PHE A CA 1
ATOM 704 C C . PHE A 1 91 ? -24.506 1.427 20.052 1.00 97.31 91 PHE A C 1
ATOM 706 O O . PHE A 1 91 ? -23.801 2.404 20.353 1.00 97.31 91 PHE A O 1
ATOM 713 N N . ASP A 1 92 ? -25.499 1.028 20.841 1.00 96.25 92 ASP A N 1
ATOM 714 C CA . ASP A 1 92 ? -25.619 1.436 22.234 1.00 96.25 92 ASP A CA 1
ATOM 715 C C . ASP A 1 92 ? -24.736 0.570 23.152 1.00 96.25 92 ASP A C 1
ATOM 717 O O . ASP A 1 92 ? -24.018 -0.320 22.701 1.00 96.25 92 ASP A O 1
ATOM 721 N N . ALA A 1 93 ? -24.727 0.876 24.451 1.00 95.06 93 ALA A N 1
ATOM 722 C CA . ALA A 1 93 ? -23.865 0.172 25.397 1.00 95.06 93 ALA A CA 1
ATOM 723 C C . ALA A 1 93 ? -24.196 -1.328 25.489 1.00 95.06 93 ALA A C 1
ATOM 725 O O . ALA A 1 93 ? -23.277 -2.140 25.553 1.00 95.06 93 ALA A O 1
ATOM 726 N N . ASP A 1 94 ? -25.477 -1.703 25.441 1.00 96.62 94 ASP A N 1
ATOM 727 C CA . ASP A 1 94 ? -25.898 -3.104 25.527 1.00 96.62 94 ASP A CA 1
ATOM 728 C C . ASP A 1 94 ? -25.492 -3.871 24.262 1.00 96.62 94 ASP A C 1
ATOM 730 O O . ASP A 1 94 ? -25.010 -5.001 24.345 1.00 96.62 94 ASP A O 1
ATOM 734 N N . GLN A 1 95 ? -25.614 -3.239 23.092 1.00 98.06 95 GLN A N 1
ATOM 735 C CA . GLN A 1 95 ? -25.166 -3.799 21.817 1.00 98.06 95 GLN A CA 1
ATOM 736 C C . GLN A 1 95 ? -23.643 -3.932 21.732 1.00 98.06 95 GLN A C 1
ATOM 738 O O . GLN A 1 95 ? -23.157 -4.898 21.155 1.00 98.06 95 GLN A O 1
ATOM 743 N N . ILE A 1 96 ? -22.881 -3.008 22.326 1.00 98.06 96 ILE A N 1
ATOM 744 C CA . ILE A 1 96 ? -21.420 -3.141 22.429 1.00 98.06 96 ILE A CA 1
ATOM 745 C C . ILE A 1 96 ? -21.059 -4.325 23.327 1.00 98.06 96 ILE A C 1
ATOM 747 O O . ILE A 1 96 ? -20.196 -5.114 22.962 1.00 98.06 96 ILE A O 1
ATOM 751 N N . ILE A 1 97 ? -21.725 -4.487 24.475 1.00 97.94 97 ILE A N 1
ATOM 752 C CA . ILE A 1 97 ? -21.501 -5.643 25.357 1.00 97.94 97 ILE A CA 1
ATOM 753 C C . ILE A 1 97 ? -21.815 -6.949 24.616 1.00 97.94 97 ILE A C 1
ATOM 755 O O . ILE A 1 97 ? -21.048 -7.906 24.712 1.00 97.94 97 ILE A O 1
ATOM 759 N N . ASP A 1 98 ? -22.921 -6.993 23.870 1.00 97.88 98 ASP A N 1
ATOM 760 C CA . ASP A 1 98 ? -23.293 -8.149 23.052 1.00 97.88 98 ASP A CA 1
ATOM 761 C C . ASP A 1 98 ? -22.244 -8.449 21.973 1.00 97.88 98 ASP A C 1
ATOM 763 O O . ASP A 1 98 ? -21.791 -9.588 21.871 1.00 97.88 98 ASP A O 1
ATOM 767 N N . TRP A 1 99 ? -21.797 -7.423 21.241 1.00 97.75 99 TRP A N 1
ATOM 768 C CA . TRP A 1 99 ? -20.735 -7.527 20.240 1.00 97.75 99 TRP A CA 1
ATOM 769 C C . TRP A 1 99 ? -19.454 -8.108 20.847 1.00 97.75 99 TRP A C 1
ATOM 771 O O . TRP A 1 99 ? -18.979 -9.129 20.364 1.00 97.75 99 TRP A O 1
ATOM 781 N N . VAL A 1 100 ? -18.966 -7.564 21.968 1.00 97.56 100 VAL A N 1
ATOM 782 C CA . VAL A 1 100 ? -17.739 -8.055 22.624 1.00 97.56 100 VAL A CA 1
ATOM 783 C C . VAL A 1 100 ? -17.847 -9.515 23.072 1.00 97.56 100 VAL A C 1
ATOM 785 O O . VAL A 1 100 ? -16.867 -10.259 23.043 1.00 97.56 100 VAL A O 1
ATOM 788 N N . LYS A 1 101 ? -19.028 -9.938 23.528 1.00 96.00 101 LYS A N 1
ATOM 789 C CA . LYS A 1 101 ? -19.229 -11.283 24.082 1.00 96.00 101 LYS A CA 1
ATOM 790 C C . LYS A 1 101 ? -19.478 -12.344 23.019 1.00 96.00 101 LYS A C 1
ATOM 792 O O . LYS A 1 101 ? -19.128 -13.505 23.233 1.00 96.00 101 LYS A O 1
ATOM 797 N N . ASN A 1 102 ? -20.150 -11.969 21.935 1.00 95.75 102 ASN A N 1
ATOM 798 C CA . ASN A 1 102 ? -20.735 -12.921 20.997 1.00 95.75 102 ASN A CA 1
ATOM 799 C C . ASN A 1 102 ? -20.135 -12.843 19.590 1.00 95.75 102 ASN A C 1
ATOM 801 O O . ASN A 1 102 ? -20.307 -13.799 18.831 1.00 95.75 102 ASN A O 1
ATOM 805 N N . ASP A 1 103 ? -19.426 -11.768 19.239 1.00 95.69 103 ASP A N 1
ATOM 806 C CA . ASP A 1 103 ? -18.741 -11.648 17.956 1.00 95.69 103 ASP A CA 1
ATOM 807 C C . ASP A 1 103 ? -17.272 -12.092 18.071 1.00 95.69 103 ASP A C 1
ATOM 809 O O . ASP A 1 103 ? -16.489 -11.484 18.793 1.00 95.69 103 ASP A O 1
ATOM 813 N N . PRO A 1 104 ? -16.834 -13.138 17.353 1.00 90.88 104 PRO A N 1
ATOM 814 C CA . PRO A 1 104 ? -15.430 -13.537 17.362 1.00 90.88 104 PRO A CA 1
ATOM 815 C C . PRO A 1 104 ? -14.479 -12.438 16.867 1.00 90.88 104 PRO A C 1
ATOM 817 O O . PRO A 1 104 ? -13.344 -12.361 17.337 1.00 90.88 104 PRO A O 1
ATOM 820 N N . LEU A 1 105 ? -14.931 -11.589 15.937 1.00 93.12 105 LEU A N 1
ATOM 821 C CA . LEU A 1 105 ? -14.115 -10.529 15.345 1.00 93.12 105 LEU A CA 1
ATOM 822 C C . LEU A 1 105 ? -13.919 -9.340 16.284 1.00 93.12 105 LEU A C 1
ATOM 824 O O . LEU A 1 105 ? -13.013 -8.546 16.047 1.00 93.12 105 LEU A O 1
ATOM 828 N N . SER A 1 106 ? -14.718 -9.227 17.351 1.00 92.19 106 SER A N 1
ATOM 829 C CA . SER A 1 106 ? -14.519 -8.173 18.341 1.00 92.19 106 SER A CA 1
ATOM 830 C C . SER A 1 106 ? -13.240 -8.387 19.137 1.00 92.19 106 SER A C 1
ATOM 832 O O . SER A 1 106 ? -12.633 -7.427 19.547 1.00 92.19 106 SER A O 1
ATOM 834 N N . THR A 1 107 ? -12.798 -9.627 19.359 1.00 90.81 107 THR A N 1
ATOM 835 C CA . THR A 1 107 ? -11.615 -9.910 20.200 1.00 90.81 107 THR A CA 1
ATOM 836 C C . THR A 1 107 ? -10.391 -10.348 19.400 1.00 90.81 107 THR A C 1
ATOM 838 O O . THR A 1 107 ? -9.288 -10.468 19.943 1.00 90.81 107 THR A O 1
ATOM 841 N N . GLU A 1 108 ? -10.555 -10.589 18.100 1.00 93.12 108 GLU A N 1
ATOM 842 C CA . GLU A 1 108 ? -9.455 -10.904 17.202 1.00 93.12 108 GLU A CA 1
ATOM 843 C C . GLU A 1 108 ? -8.788 -9.618 16.707 1.00 93.12 108 GLU A C 1
ATOM 845 O O . GLU A 1 108 ? -9.429 -8.751 16.121 1.00 93.12 108 GLU A O 1
ATOM 850 N N . SER A 1 109 ? -7.470 -9.505 16.900 1.00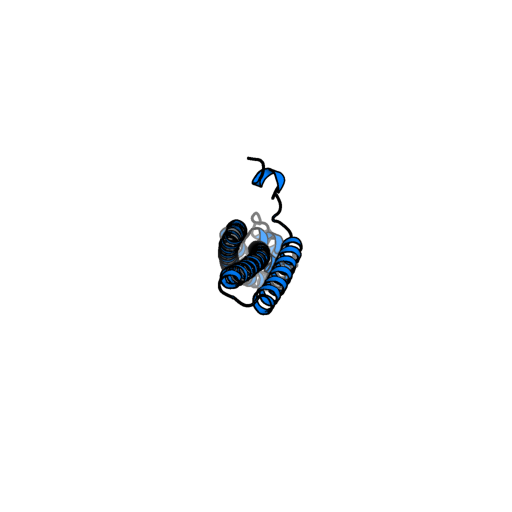 93.50 109 SER A N 1
ATOM 851 C CA . SER A 1 109 ? -6.744 -8.329 16.420 1.00 93.50 109 SER A CA 1
ATOM 852 C C . SER A 1 109 ? -6.834 -8.212 14.896 1.00 93.50 109 SER A C 1
ATOM 854 O O . SER A 1 109 ? -6.352 -9.112 14.209 1.00 93.50 109 SER A O 1
ATOM 856 N N . PRO A 1 110 ? -7.337 -7.095 14.334 1.00 93.62 110 PRO A N 1
ATOM 857 C CA . PRO A 1 110 ? -7.430 -6.922 12.884 1.00 93.62 110 PRO A CA 1
ATOM 858 C C . PRO A 1 110 ? -6.048 -6.935 12.208 1.00 93.62 110 PRO A C 1
ATOM 860 O O . PRO A 1 110 ? -5.931 -7.305 11.039 1.00 93.62 110 PRO A O 1
ATOM 863 N N . PHE A 1 111 ? -4.993 -6.615 12.965 1.00 95.50 111 PHE A N 1
ATOM 864 C CA . PHE A 1 111 ? -3.590 -6.626 12.540 1.00 95.50 111 PHE A CA 1
ATOM 865 C C . PHE A 1 111 ? -2.933 -8.013 12.599 1.00 95.50 111 PHE A C 1
ATOM 867 O O . PHE A 1 111 ? -1.743 -8.145 12.324 1.00 95.50 111 PHE A O 1
ATOM 874 N N . SER A 1 112 ? -3.677 -9.067 12.946 1.00 92.94 112 SER A N 1
ATOM 875 C CA . SER A 1 112 ? -3.227 -10.447 12.735 1.00 92.94 112 SER A CA 1
ATOM 876 C C . SER A 1 112 ? -3.266 -10.838 11.249 1.00 92.94 112 SER A C 1
ATOM 878 O O . SER A 1 112 ? -2.551 -11.754 10.844 1.00 92.94 112 SER A O 1
ATOM 880 N N . SER A 1 113 ? -4.088 -10.145 10.447 1.00 92.69 113 SER A N 1
ATOM 881 C CA . SER A 1 113 ? -4.296 -10.382 9.017 1.00 92.69 113 SER A CA 1
ATOM 882 C C . SER A 1 113 ? -3.281 -9.586 8.193 1.00 92.69 113 SER A C 1
ATOM 884 O O . SER A 1 113 ? -3.375 -8.355 8.147 1.00 92.69 113 SER A O 1
ATOM 886 N N . PRO A 1 114 ? -2.340 -10.257 7.500 1.00 94.25 114 PRO A N 1
ATOM 887 C CA . PRO A 1 114 ? -1.397 -9.583 6.612 1.00 94.25 114 PRO A CA 1
ATOM 888 C C . PRO A 1 114 ? -2.109 -8.787 5.521 1.00 94.25 114 PRO A C 1
ATOM 890 O O . PRO A 1 114 ? -1.706 -7.675 5.221 1.00 94.25 114 PRO A O 1
ATOM 893 N N . GLU A 1 115 ? -3.225 -9.301 5.001 1.00 94.19 115 GLU A N 1
ATOM 894 C CA . GLU A 1 115 ? -3.995 -8.641 3.944 1.00 94.19 115 GLU A CA 1
ATOM 895 C C . GLU A 1 115 ? -4.571 -7.298 4.400 1.00 94.19 115 GLU A C 1
ATOM 897 O O . GLU A 1 115 ? -4.674 -6.369 3.603 1.00 94.19 115 GLU A O 1
ATOM 902 N N . PHE A 1 116 ? -4.951 -7.187 5.678 1.00 94.69 116 PHE A N 1
ATOM 903 C CA . PHE A 1 116 ? -5.430 -5.927 6.239 1.00 94.69 116 PHE A CA 1
ATOM 904 C C . PHE A 1 116 ? -4.290 -4.917 6.386 1.00 94.69 116 PHE A C 1
ATOM 906 O O . PHE A 1 116 ? -4.469 -3.754 6.051 1.00 94.69 116 PHE A O 1
ATOM 913 N N . ILE A 1 117 ? -3.106 -5.361 6.817 1.00 95.94 117 ILE A N 1
ATOM 914 C CA . ILE A 1 117 ? -1.918 -4.499 6.905 1.00 95.94 117 ILE A CA 1
ATOM 915 C C . ILE A 1 117 ? -1.477 -4.042 5.510 1.00 95.94 117 ILE A C 1
ATOM 917 O O . ILE A 1 117 ? -1.212 -2.859 5.311 1.00 95.94 117 ILE A O 1
ATOM 921 N N . ASP A 1 118 ? -1.429 -4.956 4.543 1.00 95.44 118 ASP A N 1
ATOM 922 C CA . ASP A 1 118 ? -1.017 -4.667 3.168 1.00 95.44 118 ASP A CA 1
ATOM 923 C C . ASP A 1 118 ? -1.963 -3.660 2.498 1.00 95.44 118 ASP A C 1
ATOM 925 O O . ASP A 1 118 ? -1.517 -2.824 1.709 1.00 95.44 118 ASP A O 1
ATOM 929 N N . ALA A 1 119 ? -3.253 -3.679 2.859 1.00 96.12 119 ALA A N 1
ATOM 930 C CA . ALA A 1 119 ? -4.245 -2.760 2.313 1.00 96.12 119 ALA A CA 1
ATOM 931 C C . ALA A 1 119 ? -3.891 -1.280 2.533 1.00 96.12 119 ALA A C 1
ATOM 933 O O . ALA A 1 119 ? -4.098 -0.486 1.614 1.00 96.12 119 ALA A O 1
ATOM 934 N N . TYR A 1 120 ? -3.271 -0.930 3.670 1.00 96.50 120 TYR A N 1
ATOM 935 C CA . TYR A 1 120 ? -2.802 0.437 3.948 1.00 96.50 120 TYR A CA 1
ATOM 936 C C . TYR A 1 120 ? -1.791 0.931 2.902 1.00 96.50 120 TYR A C 1
ATOM 938 O O . TYR A 1 120 ? -1.711 2.125 2.628 1.00 96.50 120 TYR A O 1
ATOM 946 N N . TYR A 1 121 ? -1.014 0.026 2.298 1.00 97.44 121 TYR A N 1
ATOM 947 C CA . TYR A 1 121 ? 0.090 0.372 1.400 1.00 97.44 121 TYR A CA 1
ATOM 948 C C . TYR A 1 121 ? -0.253 0.234 -0.085 1.00 97.44 121 TYR A C 1
ATOM 950 O O . TYR A 1 121 ? 0.588 0.557 -0.925 1.00 97.44 121 TYR A O 1
ATOM 958 N N . ASN A 1 122 ? -1.465 -0.208 -0.435 1.00 96.38 122 ASN A N 1
ATOM 959 C CA . ASN A 1 122 ? -1.853 -0.463 -1.826 1.00 96.38 122 ASN A CA 1
ATOM 960 C C . ASN A 1 122 ? -1.666 0.762 -2.730 1.00 96.38 122 ASN A C 1
ATOM 962 O O . ASN A 1 122 ? -1.085 0.648 -3.809 1.00 96.38 122 ASN A O 1
ATOM 966 N N . GLU A 1 123 ? -2.111 1.938 -2.283 1.00 95.31 123 GLU A N 1
ATOM 967 C CA . GLU A 1 123 ? -1.994 3.171 -3.069 1.00 95.31 123 GLU A CA 1
ATOM 968 C C . GLU A 1 123 ? -0.525 3.582 -3.258 1.00 95.31 123 GLU A C 1
ATOM 970 O O . GLU A 1 123 ? -0.094 3.927 -4.362 1.00 95.31 123 GLU A O 1
ATOM 975 N N . ALA A 1 124 ? 0.277 3.480 -2.193 1.00 96.62 124 ALA A N 1
ATOM 976 C CA . ALA A 1 124 ? 1.708 3.750 -2.252 1.00 96.62 124 ALA A CA 1
ATOM 977 C C . ALA A 1 124 ? 2.411 2.792 -3.226 1.00 96.62 124 ALA A C 1
ATOM 979 O O . ALA A 1 124 ? 3.201 3.229 -4.067 1.00 96.62 124 ALA A O 1
ATOM 980 N N . GLN A 1 125 ? 2.090 1.499 -3.156 1.00 96.81 125 GLN A N 1
ATOM 981 C CA . GLN A 1 125 ? 2.663 0.478 -4.025 1.00 96.81 125 GLN A CA 1
ATOM 982 C C . GLN A 1 125 ? 2.279 0.702 -5.490 1.00 96.81 125 GLN A C 1
ATOM 984 O O . GLN A 1 125 ? 3.145 0.621 -6.357 1.00 96.81 125 GLN A O 1
ATOM 989 N N . GLU A 1 126 ? 1.025 1.059 -5.781 1.00 96.44 126 GLU A N 1
ATOM 990 C CA . GLU A 1 126 ? 0.583 1.358 -7.148 1.00 96.44 126 GLU A CA 1
ATOM 991 C C . GLU A 1 126 ? 1.390 2.515 -7.762 1.00 96.44 126 GLU A C 1
ATOM 993 O O . GLU A 1 126 ? 1.842 2.433 -8.910 1.00 96.44 126 GLU A O 1
ATOM 998 N N . LYS A 1 127 ? 1.643 3.575 -6.985 1.00 95.19 127 LYS A N 1
ATOM 999 C CA . LYS A 1 127 ? 2.446 4.727 -7.424 1.00 95.19 127 LYS A CA 1
ATOM 1000 C C . LYS A 1 127 ? 3.913 4.377 -7.638 1.00 95.19 127 LYS A C 1
ATOM 1002 O O . LYS A 1 127 ? 4.518 4.830 -8.614 1.00 95.19 127 LYS A O 1
ATOM 1007 N N . LEU A 1 128 ? 4.490 3.569 -6.751 1.00 96.06 128 LEU A N 1
ATOM 1008 C CA . LEU A 1 128 ? 5.864 3.085 -6.887 1.00 96.06 128 LEU A CA 1
ATOM 1009 C C . LEU A 1 128 ? 6.008 2.159 -8.106 1.00 96.06 128 LEU A C 1
ATOM 1011 O O . LEU A 1 128 ? 6.968 2.293 -8.866 1.00 96.06 128 LEU A O 1
ATOM 1015 N N . ASP A 1 129 ? 5.018 1.309 -8.369 1.00 96.50 129 ASP A N 1
ATOM 1016 C CA . ASP A 1 129 ? 4.975 0.450 -9.552 1.00 96.50 129 ASP A CA 1
ATOM 1017 C C . ASP A 1 129 ? 4.833 1.265 -10.850 1.00 96.50 129 ASP A C 1
ATOM 1019 O O . ASP A 1 129 ? 5.458 0.938 -11.865 1.00 96.50 129 ASP A O 1
ATOM 1023 N N . GLU A 1 130 ? 4.029 2.338 -10.854 1.00 94.31 130 GLU A N 1
ATOM 1024 C CA . GLU A 1 130 ? 3.972 3.273 -11.987 1.00 94.31 130 GLU A CA 1
ATOM 1025 C C . GLU A 1 130 ? 5.325 3.967 -12.189 1.00 94.31 130 GLU A C 1
ATOM 1027 O O . GLU A 1 130 ? 5.808 4.060 -13.323 1.00 94.31 130 GLU A O 1
ATOM 1032 N N . SER A 1 131 ? 5.962 4.417 -11.102 1.00 94.56 131 SER A N 1
ATOM 1033 C CA . SER A 1 131 ? 7.284 5.044 -11.157 1.00 94.56 131 SER A CA 1
ATOM 1034 C C . SER A 1 131 ? 8.316 4.132 -11.819 1.00 94.5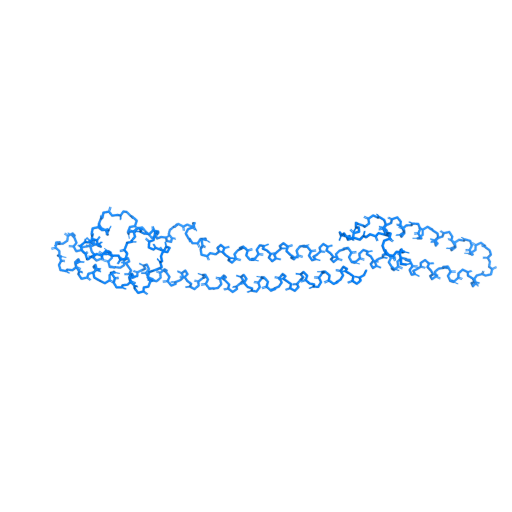6 131 SER A C 1
ATOM 1036 O O . SER A 1 131 ? 9.023 4.582 -12.726 1.00 94.56 131 SER A O 1
ATOM 1038 N N . GLU A 1 132 ? 8.362 2.856 -11.430 1.00 93.00 132 GLU A N 1
ATOM 1039 C CA . GLU A 1 132 ? 9.308 1.882 -11.979 1.00 93.00 132 GLU A CA 1
ATOM 1040 C C . GLU A 1 132 ? 9.045 1.611 -13.466 1.00 93.00 132 GLU A C 1
ATOM 1042 O O . GLU A 1 132 ? 9.972 1.588 -14.278 1.00 93.00 132 GLU A O 1
ATOM 1047 N N . LYS A 1 133 ? 7.776 1.493 -13.878 1.00 92.38 133 LYS A N 1
ATOM 1048 C CA . LYS A 1 133 ? 7.427 1.337 -15.303 1.00 92.38 133 LYS A CA 1
ATOM 1049 C C . LYS A 1 133 ? 7.942 2.511 -16.136 1.00 92.38 133 LYS A C 1
ATOM 1051 O O . LYS A 1 133 ? 8.601 2.303 -17.157 1.00 92.38 133 LYS A O 1
ATOM 1056 N N . VAL A 1 134 ? 7.694 3.740 -15.683 1.00 89.12 134 VAL A N 1
ATOM 1057 C CA . VAL A 1 134 ? 8.141 4.959 -16.376 1.00 89.12 134 VAL A CA 1
ATOM 1058 C C . VAL A 1 134 ? 9.672 5.073 -16.364 1.00 89.12 134 VAL A C 1
ATOM 1060 O O . VAL A 1 134 ? 10.277 5.489 -17.356 1.00 89.12 134 VAL A O 1
ATOM 1063 N N . PHE A 1 135 ? 10.322 4.662 -15.274 1.00 87.44 135 PHE A N 1
ATOM 1064 C CA . PHE A 1 135 ? 11.779 4.614 -15.176 1.00 87.44 135 PHE A CA 1
ATOM 1065 C C . PHE A 1 135 ? 12.394 3.678 -16.224 1.00 87.44 135 PHE A C 1
ATOM 1067 O O . PHE A 1 135 ? 13.316 4.068 -16.950 1.00 87.44 135 PHE A O 1
ATOM 1074 N N . LEU A 1 136 ? 11.860 2.459 -16.344 1.00 85.88 136 LEU A N 1
ATOM 1075 C CA . LEU A 1 136 ? 12.301 1.461 -17.320 1.00 85.88 136 LEU A CA 1
ATOM 1076 C C . LEU A 1 136 ? 12.078 1.933 -18.765 1.00 85.88 136 LEU A C 1
ATOM 1078 O O . LEU A 1 136 ? 12.933 1.712 -19.630 1.00 85.88 136 LEU A O 1
ATOM 1082 N N . GLU A 1 137 ? 10.981 2.642 -19.037 1.00 81.94 137 GLU A N 1
ATOM 1083 C CA . GLU A 1 137 ? 10.761 3.302 -20.330 1.00 81.94 137 GLU A CA 1
ATOM 1084 C C . GLU A 1 137 ? 11.819 4.378 -20.613 1.00 81.94 137 GLU A C 1
ATOM 1086 O O . GLU A 1 137 ? 12.388 4.413 -21.709 1.00 81.94 137 GLU A O 1
ATOM 1091 N N . GLY A 1 138 ? 12.146 5.210 -19.619 1.00 79.00 138 GLY A N 1
ATOM 1092 C CA . GLY A 1 138 ? 13.228 6.195 -19.702 1.00 79.00 138 GLY A CA 1
ATOM 1093 C C . GLY A 1 138 ? 14.592 5.563 -20.004 1.00 79.00 138 GLY A C 1
ATOM 1094 O O . GLY A 1 138 ? 15.307 6.035 -20.890 1.00 79.00 138 GLY A O 1
ATOM 1095 N N . GLN A 1 139 ? 14.931 4.445 -19.350 1.00 77.62 139 GLN A N 1
ATOM 1096 C CA . GLN A 1 139 ? 16.160 3.689 -19.634 1.00 77.62 139 GLN A CA 1
ATOM 1097 C C . GLN A 1 139 ? 16.194 3.140 -21.063 1.00 77.62 139 GLN A C 1
ATOM 1099 O O . GLN A 1 139 ? 17.217 3.225 -21.751 1.00 77.62 139 GLN A O 1
ATOM 1104 N N . LYS A 1 140 ? 15.068 2.604 -21.541 1.00 77.81 140 LYS A N 1
ATOM 1105 C CA . LYS A 1 140 ? 14.958 2.108 -22.914 1.00 77.81 140 LYS A CA 1
ATOM 1106 C C . LYS A 1 140 ? 15.193 3.231 -23.922 1.00 77.81 140 LYS A C 1
ATOM 1108 O O . LYS A 1 140 ? 15.905 3.019 -24.904 1.00 77.81 140 LYS A O 1
ATOM 1113 N N . ASP A 1 141 ? 14.653 4.421 -23.686 1.00 72.12 141 ASP A N 1
ATOM 1114 C CA . ASP A 1 141 ? 14.864 5.567 -24.572 1.00 72.12 141 ASP A CA 1
ATOM 1115 C C . ASP A 1 141 ? 16.285 6.141 -24.490 1.00 72.12 141 ASP A C 1
ATOM 1117 O O . ASP A 1 141 ? 16.838 6.510 -25.532 1.00 72.12 141 ASP A O 1
ATOM 1121 N N . ASN A 1 142 ? 16.927 6.098 -23.317 1.00 71.50 142 ASN A N 1
ATOM 1122 C CA . ASN A 1 142 ? 18.346 6.428 -23.177 1.00 71.50 142 ASN A CA 1
ATOM 1123 C C . ASN A 1 142 ? 19.235 5.502 -24.028 1.00 71.50 142 ASN A C 1
ATOM 1125 O O . ASN A 1 142 ? 20.043 5.972 -24.827 1.00 71.50 142 ASN A O 1
ATOM 1129 N N . SER A 1 143 ? 19.020 4.183 -23.948 1.00 68.19 143 SER A N 1
ATOM 1130 C CA . SER A 1 143 ? 19.814 3.203 -24.710 1.00 68.19 143 SER A CA 1
ATOM 1131 C C . SER A 1 143 ? 19.720 3.405 -26.232 1.00 68.19 143 SER A C 1
ATOM 1133 O O . SER A 1 143 ? 20.705 3.255 -26.964 1.00 68.19 143 SER A O 1
ATOM 1135 N N . LYS A 1 144 ? 18.549 3.827 -26.731 1.00 69.81 144 LYS A N 1
ATOM 1136 C CA . LYS A 1 144 ? 18.372 4.208 -28.140 1.00 69.81 144 LYS A CA 1
ATOM 1137 C C . LYS A 1 144 ? 19.137 5.494 -28.461 1.00 69.81 144 LYS A C 1
ATOM 1139 O O . LYS A 1 144 ? 19.779 5.568 -29.507 1.00 69.81 144 LYS A O 1
ATOM 1144 N N . GLY A 1 145 ? 19.084 6.490 -27.573 1.00 66.12 145 GLY A N 1
ATOM 1145 C CA . GLY A 1 145 ? 19.834 7.743 -27.687 1.00 66.12 145 GLY A CA 1
ATOM 1146 C C . GLY A 1 145 ? 21.343 7.521 -27.825 1.00 66.12 145 GLY A C 1
ATOM 1147 O O . GLY A 1 145 ? 21.952 8.041 -28.765 1.00 66.12 145 GLY A O 1
ATOM 1148 N N . ASP A 1 146 ? 21.917 6.679 -26.967 1.00 72.12 146 ASP A N 1
ATOM 1149 C CA . ASP A 1 146 ? 23.336 6.303 -27.005 1.00 72.12 146 ASP A CA 1
ATOM 1150 C C . ASP A 1 146 ? 23.717 5.602 -28.313 1.00 72.12 146 ASP A C 1
ATOM 1152 O O . ASP A 1 146 ? 24.753 5.897 -28.916 1.00 72.12 146 ASP A O 1
ATOM 1156 N N . THR A 1 147 ? 22.839 4.737 -28.823 1.00 72.94 147 THR A N 1
ATOM 1157 C CA . THR A 1 147 ? 23.068 4.035 -30.093 1.00 72.94 147 THR A CA 1
ATOM 1158 C C . THR A 1 147 ? 23.090 5.008 -31.285 1.00 72.94 147 THR A C 1
ATOM 1160 O O . THR A 1 147 ? 23.936 4.890 -32.174 1.00 72.94 147 THR A O 1
ATOM 1163 N N . PHE A 1 148 ? 22.233 6.038 -31.291 1.00 75.12 148 PHE A N 1
ATOM 1164 C CA . PHE A 1 148 ? 22.283 7.110 -32.299 1.00 75.12 148 PHE A CA 1
ATOM 1165 C C . PHE A 1 148 ? 23.541 7.987 -32.187 1.00 75.12 148 PHE A C 1
ATOM 1167 O O . PHE A 1 148 ? 24.091 8.413 -33.210 1.00 75.12 148 PHE A O 1
ATOM 1174 N N . ASN A 1 149 ? 24.017 8.256 -30.968 1.00 76.88 149 ASN A N 1
ATOM 1175 C CA . ASN A 1 149 ? 25.281 8.965 -30.765 1.00 76.88 149 ASN A CA 1
ATOM 1176 C C . ASN A 1 149 ? 26.456 8.150 -31.321 1.00 76.88 149 ASN A C 1
ATOM 1178 O O . ASN A 1 149 ? 27.291 8.703 -32.038 1.00 76.88 149 ASN A O 1
ATOM 1182 N N . LEU A 1 150 ? 26.475 6.832 -31.097 1.00 80.06 150 LEU A N 1
ATOM 1183 C CA . LEU A 1 150 ? 27.487 5.937 -31.660 1.00 80.06 150 LEU A CA 1
ATOM 1184 C C . LEU A 1 150 ? 27.508 5.987 -33.199 1.00 80.06 150 LEU A C 1
ATOM 1186 O O . LEU A 1 150 ? 28.576 6.144 -33.791 1.00 80.06 150 LEU A O 1
ATOM 1190 N N . VAL A 1 151 ? 26.341 5.942 -33.853 1.00 83.25 151 VAL A N 1
ATOM 1191 C CA . VAL A 1 151 ? 26.225 6.098 -35.319 1.00 83.25 151 VAL A CA 1
ATOM 1192 C C . VAL A 1 151 ? 26.800 7.442 -35.790 1.00 83.25 151 VAL A C 1
ATOM 1194 O O . VAL A 1 151 ? 27.522 7.499 -36.786 1.00 83.25 151 VAL A O 1
ATOM 1197 N N . THR A 1 152 ? 26.540 8.524 -35.053 1.00 84.50 152 THR A N 1
ATOM 1198 C CA . THR A 1 152 ? 27.059 9.867 -35.377 1.00 84.50 152 THR A CA 1
ATOM 1199 C C . THR A 1 152 ? 28.588 9.929 -35.281 1.00 84.50 152 THR A C 1
ATOM 1201 O O . THR A 1 152 ? 29.247 10.522 -36.142 1.00 84.50 152 THR A O 1
ATOM 1204 N N . VAL A 1 153 ? 29.174 9.279 -34.271 1.00 87.06 153 VAL A N 1
ATOM 1205 C CA . VAL A 1 153 ? 30.633 9.169 -34.113 1.00 87.06 153 VAL A CA 1
ATOM 1206 C C . VAL A 1 153 ? 31.240 8.359 -35.261 1.00 87.06 153 VAL A C 1
ATOM 1208 O O . VAL A 1 153 ? 32.225 8.801 -35.854 1.00 87.06 153 VAL A O 1
ATOM 1211 N N . ILE A 1 154 ? 30.626 7.231 -35.639 1.00 87.06 154 ILE A N 1
ATOM 1212 C CA . ILE A 1 154 ? 31.066 6.416 -36.784 1.00 87.06 154 ILE A CA 1
ATOM 1213 C C . ILE A 1 154 ? 31.086 7.261 -38.065 1.00 87.06 154 ILE A C 1
ATOM 1215 O O . ILE A 1 154 ? 32.106 7.296 -38.757 1.00 87.06 154 ILE A O 1
ATOM 1219 N N . TYR A 1 155 ? 30.014 8.004 -38.361 1.00 88.75 155 TYR A N 1
ATOM 1220 C CA . TYR A 1 155 ? 29.979 8.866 -39.546 1.00 88.75 155 TYR A CA 1
ATOM 1221 C C . TYR A 1 155 ? 31.007 10.002 -39.495 1.00 88.75 155 TYR A C 1
ATOM 1223 O O . TYR A 1 155 ? 31.617 10.309 -40.518 1.00 88.75 155 TYR A O 1
ATOM 1231 N N . SER A 1 156 ? 31.262 10.584 -38.321 1.00 91.12 156 SER A N 1
ATOM 1232 C CA . SER A 1 156 ? 32.298 11.613 -38.153 1.00 91.12 156 SER A CA 1
ATOM 1233 C C . SER A 1 156 ? 33.695 11.077 -38.483 1.00 91.12 156 SER A C 1
ATOM 1235 O O . SER A 1 156 ? 34.459 11.737 -39.186 1.00 91.12 156 SER A O 1
ATOM 1237 N N . VAL A 1 157 ? 34.015 9.852 -38.048 1.00 89.19 157 VAL A N 1
ATOM 1238 C CA . VAL A 1 157 ? 35.282 9.181 -38.383 1.00 89.19 157 VAL A CA 1
ATOM 1239 C C . VAL A 1 157 ? 35.364 8.871 -39.879 1.00 89.19 157 VAL A C 1
ATOM 1241 O O . VAL A 1 157 ? 36.394 9.135 -40.497 1.00 89.19 157 VAL A O 1
ATOM 1244 N N . VAL A 1 158 ? 34.284 8.374 -40.490 1.00 90.81 158 VAL A N 1
ATOM 1245 C CA . VAL A 1 158 ? 34.227 8.102 -41.939 1.00 90.81 158 VAL A CA 1
ATOM 1246 C C . VAL A 1 158 ? 34.472 9.376 -42.753 1.00 90.81 158 VAL A C 1
ATOM 1248 O O . VAL A 1 158 ? 35.302 9.375 -43.663 1.00 90.81 158 VAL A O 1
ATOM 1251 N N . LEU A 1 159 ? 33.798 10.479 -42.412 1.00 89.25 159 LEU A N 1
ATOM 1252 C CA . LEU A 1 159 ? 33.972 11.770 -43.083 1.00 89.25 159 LEU A CA 1
ATOM 1253 C C . LEU A 1 159 ? 35.379 12.332 -42.879 1.00 89.25 159 LEU A C 1
ATOM 1255 O O . LEU A 1 159 ? 35.979 12.838 -43.827 1.00 89.25 159 LEU A O 1
ATOM 1259 N N . PHE A 1 160 ? 35.937 12.193 -41.676 1.00 89.62 160 PHE A N 1
ATOM 1260 C CA . PHE A 1 160 ? 37.315 12.581 -41.396 1.00 89.62 160 PHE A CA 1
ATOM 1261 C C . PHE A 1 160 ? 38.312 11.790 -42.254 1.00 89.62 160 PHE A C 1
ATOM 1263 O O . PHE A 1 160 ? 39.176 12.383 -42.904 1.00 89.62 160 PHE A O 1
ATOM 1270 N N . MET A 1 161 ? 38.157 10.462 -42.322 1.00 86.75 161 MET A N 1
ATOM 1271 C CA . MET A 1 161 ? 38.988 9.596 -43.160 1.00 86.75 161 MET A CA 1
ATOM 1272 C C . MET A 1 161 ? 38.898 9.995 -44.636 1.00 86.75 161 MET A C 1
ATOM 1274 O O . MET A 1 161 ? 39.926 10.107 -45.298 1.00 86.75 161 MET A O 1
ATOM 1278 N N . LEU A 1 162 ? 37.701 10.284 -45.151 1.00 87.50 162 LEU A N 1
ATOM 1279 C CA . LEU A 1 162 ? 37.523 10.771 -46.524 1.00 87.50 162 LEU A CA 1
ATOM 1280 C C . LEU A 1 162 ? 38.125 12.169 -46.748 1.00 87.50 162 LEU A C 1
ATOM 1282 O O . LEU A 1 162 ? 38.661 12.430 -47.823 1.00 87.50 162 LEU A O 1
ATOM 1286 N N . GLY A 1 163 ? 38.107 13.046 -45.743 1.00 86.25 163 GLY A N 1
ATOM 1287 C CA . GLY A 1 163 ? 38.754 14.359 -45.804 1.00 86.25 163 GLY A CA 1
ATOM 1288 C C . GLY A 1 163 ? 40.274 14.262 -45.964 1.00 86.25 163 GLY A C 1
ATOM 1289 O O . GLY A 1 163 ? 40.859 14.941 -46.811 1.00 86.25 163 GLY A O 1
ATOM 1290 N N . ILE A 1 164 ? 40.927 13.364 -45.216 1.00 88.31 164 ILE A N 1
ATOM 1291 C CA . ILE A 1 164 ? 42.387 13.180 -45.298 1.00 88.31 164 ILE A CA 1
ATOM 1292 C C . ILE A 1 164 ? 42.827 12.422 -46.556 1.00 88.31 164 ILE A C 1
ATOM 1294 O O . ILE A 1 164 ? 43.969 12.586 -46.982 1.00 88.31 164 ILE A O 1
ATOM 1298 N N . VAL A 1 165 ? 41.951 11.645 -47.207 1.00 86.31 165 VAL A N 1
ATOM 1299 C CA . VAL A 1 165 ? 42.253 10.942 -48.476 1.00 86.31 165 VAL A CA 1
ATOM 1300 C C . VAL A 1 165 ? 42.809 11.905 -49.531 1.00 86.31 165 VAL A C 1
ATOM 1302 O O . VAL A 1 165 ? 43.739 11.543 -50.253 1.00 86.31 165 VAL A O 1
ATOM 1305 N N . GLY A 1 166 ? 42.307 13.145 -49.584 1.00 77.94 166 GLY A N 1
ATOM 1306 C CA . GLY A 1 166 ? 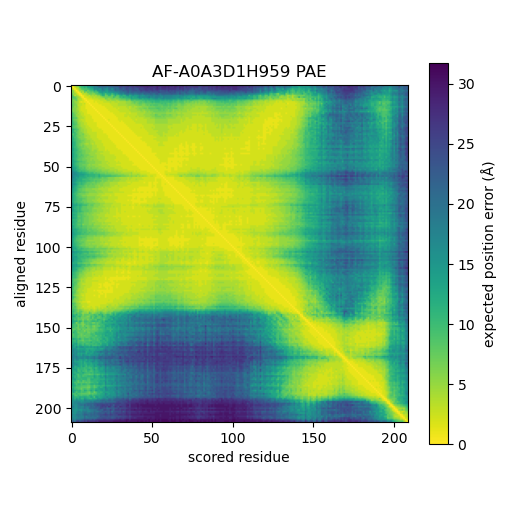42.782 14.181 -50.510 1.00 77.94 166 GLY A CA 1
ATOM 1307 C C . GLY A 1 166 ? 44.226 14.644 -50.272 1.00 77.94 166 GLY A C 1
ATOM 1308 O O . GLY A 1 166 ? 44.858 15.169 -51.185 1.00 77.94 166 GLY A O 1
ATOM 1309 N N . THR A 1 167 ? 44.780 14.415 -49.078 1.00 82.88 167 THR A N 1
ATOM 1310 C CA . THR A 1 167 ? 46.160 14.800 -48.732 1.00 82.88 167 THR A CA 1
ATOM 1311 C C . THR A 1 167 ? 47.208 13.774 -49.174 1.00 82.88 167 THR A C 1
ATOM 1313 O O . THR A 1 167 ? 48.383 14.113 -49.339 1.00 82.88 167 THR A O 1
ATOM 1316 N N . PHE A 1 168 ? 46.809 12.522 -49.428 1.00 84.38 168 PHE A N 1
ATOM 1317 C CA . PHE A 1 168 ? 47.739 11.467 -49.820 1.00 84.38 168 PHE A CA 1
ATOM 1318 C C . PHE A 1 168 ? 48.041 11.513 -51.320 1.00 84.38 168 PHE A C 1
ATOM 1320 O O . PHE A 1 168 ? 47.177 11.299 -52.167 1.00 84.38 168 PHE A O 1
ATOM 1327 N N . ARG A 1 169 ? 49.320 11.709 -51.658 1.00 77.88 169 ARG A N 1
ATOM 1328 C CA . ARG A 1 169 ? 49.791 11.746 -53.055 1.00 77.88 169 ARG A CA 1
ATOM 1329 C C . ARG A 1 169 ? 49.898 10.366 -53.714 1.00 77.88 169 ARG A C 1
ATOM 1331 O O . ARG A 1 169 ? 49.882 10.272 -54.936 1.00 77.88 169 ARG A O 1
ATOM 1338 N N . ARG A 1 170 ? 50.035 9.290 -52.927 1.00 87.19 170 ARG A N 1
ATOM 1339 C CA . ARG A 1 170 ? 50.183 7.918 -53.440 1.00 87.19 170 ARG A CA 1
ATOM 1340 C C . ARG A 1 170 ? 48.820 7.243 -53.596 1.00 87.19 170 ARG A C 1
ATOM 1342 O O . ARG A 1 170 ? 48.120 7.027 -52.609 1.00 87.19 170 ARG A O 1
ATOM 1349 N N . LEU A 1 171 ? 48.507 6.848 -54.831 1.00 82.56 171 LEU A N 1
ATOM 1350 C CA . LEU A 1 171 ? 47.288 6.125 -55.220 1.00 82.56 171 LEU A CA 1
ATOM 1351 C C . LEU A 1 171 ? 46.963 4.906 -54.330 1.00 82.56 171 LEU A C 1
ATOM 1353 O O . LEU A 1 171 ? 45.819 4.814 -53.897 1.00 82.56 171 LEU A O 1
ATOM 1357 N N . PRO A 1 172 ? 47.919 4.021 -53.980 1.00 85.69 172 PRO A N 1
ATOM 1358 C CA . PRO A 1 172 ? 47.628 2.865 -53.127 1.00 85.69 172 PRO A CA 1
ATOM 1359 C C . PRO A 1 172 ? 47.121 3.244 -51.728 1.00 85.69 172 PRO A C 1
ATOM 1361 O O . PRO A 1 172 ? 46.126 2.698 -51.263 1.00 85.69 172 PRO A O 1
ATOM 1364 N N . ASN A 1 173 ? 47.753 4.227 -51.080 1.00 84.56 173 ASN A N 1
ATOM 1365 C CA . ASN A 1 173 ? 47.356 4.685 -49.743 1.00 84.56 173 ASN A CA 1
ATOM 1366 C C . ASN A 1 173 ? 45.991 5.377 -49.784 1.00 84.56 173 ASN A C 1
ATOM 1368 O O . ASN A 1 173 ? 45.163 5.183 -48.898 1.00 84.56 173 ASN A O 1
ATOM 1372 N N . ARG A 1 174 ? 45.751 6.153 -50.848 1.00 84.94 174 ARG A N 1
ATOM 1373 C CA . ARG A 1 174 ? 44.467 6.802 -51.111 1.00 84.94 174 ARG A CA 1
ATOM 1374 C C . ARG A 1 174 ? 43.349 5.761 -51.221 1.00 84.94 174 ARG A C 1
ATOM 1376 O O . ARG A 1 174 ? 42.329 5.889 -50.556 1.00 84.94 174 ARG A O 1
ATOM 1383 N N . LEU A 1 175 ? 43.577 4.708 -52.005 1.00 88.19 175 LEU A N 1
ATOM 1384 C CA . LEU A 1 175 ? 42.607 3.646 -52.263 1.00 88.19 175 LEU A CA 1
ATOM 1385 C C . LEU A 1 175 ? 42.346 2.787 -51.012 1.00 88.19 175 LEU A C 1
ATOM 1387 O O . LEU A 1 175 ? 41.193 2.481 -50.720 1.00 88.19 175 LEU A O 1
ATOM 1391 N N . ALA A 1 176 ? 43.382 2.482 -50.224 1.00 87.62 176 ALA A N 1
ATOM 1392 C CA . ALA A 1 176 ? 43.246 1.750 -48.963 1.00 87.62 176 ALA A CA 1
ATOM 1393 C C . ALA A 1 176 ? 42.345 2.481 -47.950 1.00 87.62 176 ALA A C 1
ATOM 1395 O O . ALA A 1 176 ? 41.421 1.883 -47.402 1.00 87.62 176 ALA A O 1
ATOM 1396 N N . ILE A 1 177 ? 42.562 3.785 -47.737 1.00 87.19 177 ILE A N 1
ATOM 1397 C CA . ILE A 1 177 ? 41.752 4.580 -46.799 1.00 87.19 177 ILE A CA 1
ATOM 1398 C C . ILE A 1 177 ? 40.311 4.724 -47.308 1.00 87.19 177 ILE A C 1
ATOM 1400 O O . ILE A 1 177 ? 39.374 4.640 -46.516 1.00 87.19 177 ILE A O 1
ATOM 1404 N N . THR A 1 178 ? 40.111 4.875 -48.622 1.00 88.31 178 THR A N 1
ATOM 1405 C CA . THR A 1 178 ? 38.768 4.907 -49.220 1.00 88.31 178 THR A CA 1
ATOM 1406 C C . THR A 1 178 ? 38.003 3.602 -48.993 1.00 88.31 178 THR A C 1
ATOM 1408 O O . THR A 1 178 ? 36.833 3.661 -48.628 1.00 88.31 178 THR A O 1
ATOM 1411 N N . ILE A 1 179 ? 38.639 2.434 -49.141 1.00 90.44 179 ILE A N 1
ATOM 1412 C CA . ILE A 1 179 ? 37.986 1.143 -48.865 1.00 90.44 179 ILE A CA 1
ATOM 1413 C C . ILE A 1 179 ? 37.550 1.058 -47.399 1.00 90.44 179 ILE A C 1
ATOM 1415 O O . ILE A 1 179 ? 36.404 0.710 -47.125 1.00 90.44 179 ILE A O 1
ATOM 1419 N N . VAL A 1 180 ? 38.427 1.421 -46.457 1.00 88.50 180 VAL A N 1
ATOM 1420 C CA . VAL A 1 180 ? 38.090 1.394 -45.023 1.00 88.50 180 VAL A CA 1
ATOM 1421 C C . VAL A 1 180 ? 36.936 2.350 -44.707 1.00 88.50 180 VAL A C 1
ATOM 1423 O O . VAL A 1 180 ? 36.021 1.977 -43.975 1.00 88.50 180 VAL A O 1
ATOM 1426 N N . ALA A 1 181 ? 36.925 3.545 -45.304 1.00 89.94 181 ALA A N 1
ATOM 1427 C CA . ALA A 1 181 ? 35.831 4.498 -45.145 1.00 89.94 181 ALA A CA 1
ATOM 1428 C C . ALA A 1 181 ? 34.499 3.967 -45.709 1.00 89.94 181 ALA A C 1
ATOM 1430 O O . ALA A 1 181 ? 33.465 4.134 -45.068 1.00 89.94 181 ALA A O 1
ATOM 1431 N N . ILE A 1 182 ? 34.515 3.285 -46.861 1.00 91.00 182 ILE A N 1
ATOM 1432 C CA . ILE A 1 182 ? 33.322 2.644 -47.441 1.00 91.00 182 ILE A CA 1
ATOM 1433 C C . ILE A 1 182 ? 32.803 1.533 -46.521 1.00 91.00 182 ILE A C 1
ATOM 1435 O O . ILE A 1 182 ? 31.606 1.483 -46.246 1.00 91.00 182 ILE A O 1
ATOM 1439 N N . CYS A 1 183 ? 33.683 0.674 -45.998 1.00 91.25 183 CYS A N 1
ATOM 1440 C CA . CYS A 1 183 ? 33.291 -0.364 -45.043 1.00 91.25 183 CYS A CA 1
ATOM 1441 C C . CYS A 1 183 ? 32.673 0.240 -43.772 1.00 91.25 183 CYS A C 1
ATOM 1443 O O . CYS A 1 183 ? 31.624 -0.219 -43.325 1.00 91.25 183 CYS A O 1
ATOM 1445 N N . GLY A 1 184 ? 33.287 1.294 -43.222 1.00 88.56 184 GLY A N 1
ATOM 1446 C CA . GLY A 1 184 ? 32.763 2.016 -42.060 1.00 88.56 184 GLY A CA 1
ATOM 1447 C C . GLY A 1 184 ? 31.409 2.676 -42.331 1.00 88.56 184 GLY A C 1
ATOM 1448 O O . GLY A 1 184 ? 30.522 2.620 -41.482 1.00 88.56 184 GLY A O 1
ATOM 1449 N N . PHE A 1 185 ? 31.218 3.237 -43.529 1.00 88.75 185 PHE A N 1
ATOM 1450 C CA . PHE A 1 185 ? 29.943 3.808 -43.959 1.00 88.75 185 PHE A CA 1
ATOM 1451 C C . PHE A 1 185 ? 28.844 2.744 -44.024 1.00 88.75 185 PHE A C 1
ATOM 1453 O O . PHE A 1 185 ? 27.806 2.906 -43.393 1.00 88.75 185 PHE A O 1
ATOM 1460 N N . ILE A 1 186 ? 29.097 1.628 -44.718 1.00 90.00 186 ILE A N 1
ATOM 1461 C CA . ILE A 1 186 ? 28.140 0.519 -44.844 1.00 90.00 186 ILE A CA 1
ATOM 1462 C C . ILE A 1 186 ? 27.780 -0.036 -43.463 1.00 90.00 186 ILE A C 1
ATOM 1464 O O . ILE A 1 186 ? 26.602 -0.224 -43.172 1.00 90.00 186 ILE A O 1
ATOM 1468 N N . PHE A 1 187 ? 28.774 -0.250 -42.597 1.00 88.06 187 PHE A N 1
ATOM 1469 C CA . PHE A 1 187 ? 28.547 -0.707 -41.228 1.00 88.06 187 PHE A CA 1
ATOM 1470 C C . PHE A 1 187 ? 27.670 0.272 -40.435 1.00 88.06 187 PHE A C 1
ATOM 1472 O O . PHE A 1 187 ? 26.664 -0.144 -39.865 1.00 88.06 187 PHE A O 1
ATOM 1479 N N . GLY A 1 188 ? 27.995 1.570 -40.447 1.00 85.81 188 GLY A N 1
ATOM 1480 C CA . GLY A 1 188 ? 27.202 2.601 -39.772 1.00 85.81 188 GLY A CA 1
ATOM 1481 C C . GLY A 1 188 ? 25.769 2.694 -40.302 1.00 85.81 188 GLY A C 1
ATOM 1482 O O . GLY A 1 188 ? 24.833 2.836 -39.518 1.00 85.81 188 GLY A O 1
ATOM 1483 N N . THR A 1 189 ? 25.577 2.543 -41.615 1.00 84.75 189 THR A N 1
ATOM 1484 C CA . THR A 1 189 ? 24.255 2.544 -42.255 1.00 84.75 189 THR A CA 1
ATOM 1485 C C . THR A 1 189 ? 23.437 1.309 -41.887 1.00 84.75 189 THR A C 1
ATOM 1487 O O . THR A 1 189 ? 22.289 1.456 -41.476 1.00 84.75 189 THR A O 1
ATOM 1490 N N . ILE A 1 190 ? 24.010 0.103 -41.962 1.00 84.56 190 ILE A N 1
ATOM 1491 C CA . ILE A 1 190 ? 23.330 -1.130 -41.530 1.00 84.56 190 ILE A CA 1
ATOM 1492 C C . ILE A 1 190 ? 22.939 -1.018 -40.056 1.00 84.56 190 ILE A C 1
ATOM 1494 O O . ILE A 1 190 ? 21.787 -1.258 -39.705 1.00 84.56 190 ILE A O 1
ATOM 1498 N N . PHE A 1 191 ? 23.876 -0.597 -39.206 1.00 80.44 191 PHE A N 1
ATOM 1499 C CA . PHE A 1 191 ? 23.642 -0.457 -37.774 1.00 80.44 191 PHE A CA 1
ATOM 1500 C C . PHE A 1 191 ? 22.533 0.565 -37.477 1.00 80.44 191 PHE A C 1
ATOM 1502 O O . PHE A 1 191 ? 21.636 0.281 -36.688 1.00 80.44 191 PHE A O 1
ATOM 1509 N N . MET A 1 192 ? 22.504 1.700 -38.184 1.00 81.88 192 MET A N 1
ATOM 1510 C CA . MET A 1 192 ? 21.426 2.690 -38.083 1.00 81.88 192 MET A CA 1
ATOM 1511 C C . MET A 1 192 ? 20.047 2.103 -38.423 1.00 81.88 192 MET A C 1
ATOM 1513 O O . MET A 1 192 ? 19.085 2.378 -37.710 1.00 81.88 192 MET A O 1
ATOM 1517 N N . PHE A 1 193 ? 19.942 1.273 -39.465 1.00 78.25 193 PHE A N 1
ATOM 1518 C CA . PHE A 1 193 ? 18.674 0.639 -39.856 1.00 78.25 193 PHE A CA 1
ATOM 1519 C C . PHE A 1 193 ? 18.207 -0.470 -38.903 1.00 78.25 193 PHE A C 1
ATOM 1521 O O . PHE A 1 193 ? 17.036 -0.841 -38.938 1.00 78.25 193 PHE A O 1
ATOM 1528 N N . THR A 1 194 ? 19.081 -0.984 -38.034 1.00 76.38 194 THR A N 1
ATOM 1529 C CA . THR A 1 194 ? 18.695 -1.944 -36.985 1.00 76.38 194 THR A CA 1
ATOM 1530 C C . THR A 1 194 ? 18.124 -1.285 -35.724 1.00 76.38 194 THR A C 1
ATOM 1532 O O . THR A 1 194 ? 17.567 -1.982 -34.877 1.00 76.38 194 THR A O 1
ATOM 1535 N N . ILE A 1 195 ? 18.211 0.046 -35.594 1.00 69.94 195 ILE A N 1
ATOM 1536 C CA . ILE A 1 195 ? 17.639 0.785 -34.462 1.00 69.94 195 ILE A CA 1
ATOM 1537 C C . ILE A 1 195 ? 16.146 1.027 -34.739 1.00 69.94 195 ILE A C 1
ATOM 1539 O O . ILE A 1 195 ? 15.814 1.682 -35.731 1.00 69.94 195 ILE A O 1
ATOM 1543 N N . PRO A 1 196 ? 15.221 0.543 -33.887 1.00 64.25 196 PRO A N 1
ATOM 1544 C CA . PRO A 1 196 ? 13.797 0.787 -34.078 1.00 64.25 196 PRO A CA 1
ATOM 1545 C C . PRO A 1 196 ? 13.510 2.289 -33.985 1.00 64.25 196 PRO A C 1
ATOM 1547 O O . PRO A 1 196 ? 13.810 2.931 -32.975 1.00 64.25 196 PRO A O 1
ATOM 1550 N N . MET A 1 197 ? 12.938 2.848 -35.054 1.00 60.59 197 MET A N 1
ATOM 1551 C CA . MET A 1 197 ? 12.591 4.266 -35.111 1.00 60.59 197 MET A CA 1
ATOM 1552 C C . MET A 1 197 ? 11.527 4.616 -34.059 1.00 60.59 197 MET A C 1
ATOM 1554 O O . MET A 1 197 ? 10.695 3.765 -33.727 1.00 60.59 197 MET A O 1
ATOM 1558 N N . PRO A 1 198 ? 11.540 5.849 -33.515 1.00 55.31 198 PRO A N 1
ATOM 1559 C CA . PRO A 1 198 ? 10.538 6.273 -32.548 1.00 55.31 198 PRO A CA 1
ATOM 1560 C C . PRO A 1 198 ? 9.124 6.085 -33.106 1.00 55.31 198 PRO A C 1
ATOM 1562 O O . PRO A 1 198 ? 8.848 6.368 -34.275 1.00 55.31 198 PRO A O 1
ATOM 1565 N N . THR A 1 199 ? 8.222 5.602 -32.255 1.00 50.31 199 THR A N 1
ATOM 1566 C CA . THR A 1 199 ? 6.798 5.453 -32.561 1.00 50.31 199 THR A CA 1
ATOM 1567 C C . THR A 1 199 ? 6.228 6.792 -33.032 1.00 50.31 199 THR A C 1
ATOM 1569 O O . THR A 1 199 ? 6.295 7.777 -32.303 1.00 50.31 199 THR A O 1
ATOM 1572 N N . GLY A 1 200 ? 5.701 6.832 -34.262 1.00 50.97 200 GLY A N 1
ATOM 1573 C CA . GLY A 1 200 ? 5.151 8.041 -34.894 1.00 50.97 200 GLY A CA 1
ATOM 1574 C C . GLY A 1 200 ? 6.078 8.762 -35.885 1.00 50.97 200 GLY A C 1
ATOM 1575 O O . GLY A 1 200 ? 5.650 9.730 -36.509 1.00 50.97 200 GLY A O 1
ATOM 1576 N N . PHE A 1 201 ? 7.320 8.306 -36.090 1.00 55.06 201 PHE A N 1
ATOM 1577 C CA . PHE A 1 201 ? 8.215 8.906 -37.084 1.00 55.06 201 PHE A CA 1
ATOM 1578 C C . PHE A 1 201 ? 7.839 8.487 -38.515 1.00 55.06 201 PHE A C 1
ATOM 1580 O O . PHE A 1 201 ? 8.015 7.333 -38.909 1.00 55.06 201 PHE A O 1
ATOM 1587 N N . ASN A 1 202 ? 7.343 9.438 -39.312 1.00 57.66 202 ASN A N 1
ATOM 1588 C CA . ASN A 1 202 ? 7.080 9.243 -40.736 1.00 57.66 202 ASN A CA 1
ATOM 1589 C C . ASN A 1 202 ? 8.264 9.760 -41.570 1.00 57.66 202 ASN A C 1
ATOM 1591 O O . ASN A 1 202 ? 8.469 10.967 -41.693 1.00 57.66 202 ASN A O 1
ATOM 1595 N N . PHE A 1 203 ? 9.013 8.840 -42.181 1.00 52.72 203 PHE A N 1
ATOM 1596 C CA . PHE A 1 203 ? 10.180 9.151 -43.015 1.00 52.72 203 PHE A CA 1
ATOM 1597 C C . PHE A 1 203 ? 9.830 10.069 -44.203 1.00 52.72 203 PHE A C 1
ATOM 1599 O O . PHE A 1 203 ? 10.620 10.936 -44.571 1.00 52.72 203 PHE A O 1
ATOM 1606 N N . LEU A 1 204 ? 8.621 9.933 -44.764 1.00 55.59 204 LEU A N 1
ATOM 1607 C CA . LEU A 1 204 ? 8.120 10.789 -45.846 1.00 55.59 204 LEU A CA 1
ATOM 1608 C C . LEU A 1 204 ? 7.756 12.201 -45.369 1.00 55.59 204 LEU A C 1
ATOM 1610 O O . LEU A 1 204 ? 7.884 13.141 -46.142 1.00 55.59 204 LEU A O 1
ATOM 1614 N N . GLY A 1 205 ? 7.348 12.372 -44.109 1.00 56.56 205 GLY A N 1
ATOM 1615 C CA . GLY A 1 205 ? 7.015 13.688 -43.549 1.00 56.56 205 GLY A CA 1
ATOM 1616 C C . GLY A 1 205 ? 8.240 14.541 -43.200 1.00 56.56 205 GLY A C 1
ATOM 1617 O O . GLY A 1 205 ? 8.145 15.760 -43.181 1.00 56.56 205 GLY A O 1
ATOM 1618 N N . PHE A 1 206 ? 9.396 13.918 -42.950 1.00 55.44 206 PHE A N 1
ATOM 1619 C CA . PHE A 1 206 ? 10.640 14.628 -42.621 1.00 55.44 206 PHE A CA 1
ATOM 1620 C C . PHE A 1 206 ? 11.349 15.211 -43.856 1.00 55.44 206 PHE A C 1
ATOM 1622 O O . PHE A 1 206 ? 11.977 16.261 -43.764 1.00 55.44 206 PHE A O 1
ATOM 1629 N N . PHE A 1 207 ? 11.241 14.544 -45.011 1.00 56.00 207 PHE A N 1
ATOM 1630 C CA . PHE A 1 207 ? 11.834 15.000 -46.278 1.00 56.00 207 PHE A CA 1
ATOM 1631 C C . PHE A 1 207 ? 10.816 15.599 -47.261 1.00 56.00 207 PHE A C 1
ATOM 1633 O O . PHE A 1 207 ? 11.221 16.167 -48.269 1.00 56.00 207 PHE A O 1
ATOM 1640 N N . GLY A 1 208 ? 9.516 15.454 -46.990 1.00 45.78 208 GLY A N 1
ATOM 1641 C CA . GLY A 1 208 ? 8.412 15.948 -47.818 1.00 45.78 208 GLY A CA 1
ATOM 1642 C C . GLY A 1 208 ? 7.837 17.283 -47.346 1.00 45.78 208 GLY A C 1
ATOM 1643 O O . GLY A 1 208 ? 6.616 17.416 -47.287 1.00 45.78 208 GLY A O 1
ATOM 1644 N N . GLY A 1 209 ? 8.710 18.222 -46.966 1.00 41.06 209 GLY A N 1
ATOM 1645 C CA . GLY A 1 209 ? 8.367 19.643 -46.853 1.00 41.06 209 GLY A CA 1
ATOM 1646 C C . GLY A 1 209 ? 8.425 20.326 -48.211 1.00 41.06 209 GLY A C 1
ATOM 1647 O O . GLY A 1 209 ? 9.386 20.033 -48.958 1.00 41.06 209 GLY A O 1
#